Protein AF-A0A6G1SP72-F1 (afdb_monomer)

Structure (mmCIF, N/CA/C/O backbone):
data_AF-A0A6G1SP72-F1
#
_entry.id   AF-A0A6G1SP72-F1
#
loop_
_atom_site.group_PDB
_atom_site.id
_atom_site.type_symbol
_atom_site.label_atom_id
_atom_site.label_alt_id
_atom_site.label_comp_id
_atom_site.label_asym_id
_atom_site.label_entity_id
_atom_site.label_seq_id
_atom_site.pdbx_PDB_ins_code
_atom_site.Cartn_x
_atom_site.Cartn_y
_atom_site.Cartn_z
_atom_site.occupancy
_atom_site.B_iso_or_equiv
_atom_site.auth_seq_id
_atom_site.auth_comp_id
_atom_site.auth_asym_id
_atom_site.auth_atom_id
_atom_site.pdbx_PDB_model_num
ATOM 1 N N . MET A 1 1 ? -12.683 -18.438 12.995 1.00 35.94 1 MET A N 1
ATOM 2 C CA . MET A 1 1 ? -11.805 -17.304 13.356 1.00 35.94 1 MET A CA 1
ATOM 3 C C . MET A 1 1 ? -11.521 -16.528 12.083 1.00 35.94 1 MET A C 1
ATOM 5 O O . MET A 1 1 ? -11.037 -17.131 11.137 1.00 35.94 1 MET A O 1
ATOM 9 N N . LEU A 1 2 ? -11.889 -15.247 12.025 1.00 43.78 2 LEU A N 1
ATOM 10 C CA . LEU A 1 2 ? -11.649 -14.362 10.876 1.00 43.78 2 LEU A CA 1
ATOM 11 C C . LEU A 1 2 ? -10.178 -13.911 10.874 1.00 43.78 2 LEU A C 1
ATOM 13 O O . LEU A 1 2 ? -9.883 -12.776 11.229 1.00 43.78 2 LEU A O 1
ATOM 17 N N . THR A 1 3 ? -9.252 -14.822 10.574 1.00 52.66 3 THR A N 1
ATOM 18 C CA . THR A 1 3 ? -7.817 -14.512 10.405 1.00 52.66 3 THR A CA 1
ATOM 19 C C . THR A 1 3 ? -7.437 -14.271 8.945 1.00 52.66 3 THR A C 1
ATOM 21 O O . THR A 1 3 ? -6.284 -13.964 8.661 1.00 52.66 3 THR A O 1
ATOM 24 N N . ASN A 1 4 ? -8.392 -14.406 8.023 1.00 60.72 4 ASN A N 1
ATOM 25 C CA . ASN A 1 4 ? -8.186 -14.196 6.599 1.00 60.72 4 ASN A CA 1
ATOM 26 C C . ASN A 1 4 ? -9.074 -13.043 6.121 1.00 60.72 4 ASN A C 1
ATOM 28 O O . ASN A 1 4 ? -10.275 -13.014 6.402 1.00 60.72 4 ASN A O 1
ATOM 32 N N . ILE A 1 5 ? -8.463 -12.083 5.435 1.00 72.31 5 ILE A N 1
ATOM 33 C CA . ILE A 1 5 ? -9.141 -10.927 4.854 1.00 72.31 5 ILE A CA 1
ATOM 34 C C . ILE A 1 5 ? -9.519 -11.303 3.434 1.00 72.31 5 ILE A C 1
ATOM 36 O O . ILE A 1 5 ? -8.794 -11.035 2.489 1.00 72.31 5 ILE A O 1
ATOM 40 N N . ASP A 1 6 ? -10.655 -11.968 3.281 1.00 81.19 6 ASP A N 1
ATOM 41 C CA . ASP A 1 6 ? -11.077 -12.439 1.969 1.00 81.19 6 ASP A CA 1
ATOM 42 C C . ASP A 1 6 ? -11.908 -11.375 1.239 1.00 81.19 6 ASP A C 1
ATOM 44 O O . ASP A 1 6 ? -13.139 -11.384 1.286 1.00 81.19 6 ASP A O 1
ATOM 48 N N . VAL A 1 7 ? -11.227 -10.438 0.570 1.00 86.50 7 VAL A N 1
ATOM 49 C CA . VAL A 1 7 ? -11.887 -9.433 -0.286 1.00 86.50 7 VAL A CA 1
ATOM 50 C C . VAL A 1 7 ? -12.597 -10.087 -1.462 1.00 86.50 7 VAL A C 1
ATOM 52 O O . VAL A 1 7 ? -13.655 -9.623 -1.858 1.00 86.50 7 VAL A O 1
ATOM 55 N N . VAL A 1 8 ? -12.087 -11.211 -1.965 1.00 87.06 8 VAL A N 1
ATOM 56 C CA . VAL A 1 8 ? -12.683 -11.964 -3.079 1.00 87.06 8 VAL A CA 1
ATOM 57 C C . VAL A 1 8 ? -14.084 -12.486 -2.734 1.00 87.06 8 VAL A C 1
ATOM 59 O O . VAL A 1 8 ? -14.896 -12.693 -3.633 1.00 87.06 8 VAL A O 1
ATOM 62 N N . SER A 1 9 ? -14.386 -12.675 -1.447 1.00 88.62 9 SER A N 1
ATOM 63 C CA . SER A 1 9 ? -15.711 -13.085 -0.962 1.00 88.62 9 SER A CA 1
ATOM 64 C C . SER A 1 9 ? -16.714 -11.939 -0.770 1.00 88.62 9 SER A C 1
ATOM 66 O O . SER A 1 9 ? -17.850 -12.195 -0.366 1.00 88.62 9 SER A O 1
ATOM 68 N N . TRP A 1 10 ? -16.323 -10.682 -1.011 1.00 92.12 10 TRP A N 1
ATOM 69 C CA . TRP A 1 10 ? -17.204 -9.540 -0.764 1.00 92.12 10 TRP A CA 1
ATOM 70 C C . TRP A 1 10 ? -18.390 -9.507 -1.720 1.00 92.12 10 TRP A C 1
ATOM 72 O O . TRP A 1 10 ? -18.221 -9.610 -2.931 1.00 92.12 10 TRP A O 1
ATOM 82 N N . GLY A 1 11 ? -19.581 -9.264 -1.173 1.00 93.44 11 GLY A N 1
ATOM 83 C CA . GLY A 1 11 ? -20.769 -8.975 -1.975 1.00 93.44 11 GLY A CA 1
ATOM 84 C C . GLY A 1 11 ? -20.843 -7.506 -2.428 1.00 93.44 11 GLY A C 1
ATOM 85 O O . GLY A 1 11 ? -20.180 -6.644 -1.838 1.00 93.44 11 GLY A O 1
ATOM 86 N N . PRO A 1 12 ? -21.726 -7.169 -3.388 1.00 94.62 12 PRO A N 1
ATOM 87 C CA . PRO A 1 12 ? -21.838 -5.810 -3.934 1.00 94.62 12 PRO A CA 1
ATOM 88 C C . PRO A 1 12 ? -22.139 -4.730 -2.890 1.00 94.62 12 PRO A C 1
ATOM 90 O O . PRO A 1 12 ? -21.638 -3.610 -2.962 1.00 94.62 12 PRO A O 1
ATOM 93 N N . GLN A 1 13 ? -22.918 -5.065 -1.857 1.00 93.56 13 GLN A N 1
ATOM 94 C CA . GLN A 1 13 ? -23.210 -4.131 -0.769 1.00 93.56 13 GLN A CA 1
ATOM 95 C C . GLN A 1 13 ? -21.960 -3.796 0.062 1.00 93.56 13 GLN A C 1
ATOM 97 O O . GLN A 1 13 ? -21.812 -2.658 0.502 1.00 93.56 13 GLN A O 1
ATOM 102 N N . GLN A 1 14 ? -21.056 -4.759 0.267 1.00 92.75 14 GLN A N 1
ATOM 103 C CA . GLN A 1 14 ? -19.798 -4.526 0.983 1.00 92.75 14 GLN A CA 1
ATOM 104 C C . GLN A 1 14 ? -18.835 -3.690 0.140 1.00 92.75 14 GLN A C 1
ATOM 106 O O . GLN A 1 14 ? -18.220 -2.769 0.673 1.00 92.75 14 GLN A O 1
ATOM 111 N N . VAL A 1 15 ? -18.762 -3.959 -1.168 1.00 94.56 15 VAL A N 1
ATOM 112 C CA . VAL A 1 15 ? -17.989 -3.153 -2.126 1.00 94.56 15 VAL A CA 1
ATOM 113 C C . VAL A 1 15 ? -18.468 -1.704 -2.117 1.00 94.56 15 VAL A C 1
ATOM 115 O O . VAL A 1 15 ? -17.667 -0.794 -1.911 1.00 94.56 15 VAL A O 1
ATOM 118 N N . LYS A 1 16 ? -19.781 -1.483 -2.240 1.00 93.88 16 LYS A N 1
ATOM 119 C CA . LYS A 1 16 ? -20.390 -0.148 -2.169 1.00 93.88 16 LYS A CA 1
ATOM 120 C C . LYS A 1 16 ? -20.061 0.569 -0.861 1.00 93.88 16 LYS A C 1
ATOM 122 O O . LYS A 1 16 ? -19.652 1.728 -0.868 1.00 93.88 16 LYS A O 1
ATOM 127 N N . ASP A 1 17 ? -20.239 -0.114 0.268 1.00 92.62 17 ASP A N 1
ATOM 128 C CA . ASP A 1 17 ? -19.960 0.459 1.585 1.00 92.62 17 ASP A CA 1
ATOM 129 C C . ASP A 1 17 ? -18.477 0.816 1.755 1.00 92.62 17 ASP A C 1
ATOM 131 O O . ASP A 1 17 ? -18.170 1.822 2.394 1.00 92.62 17 ASP A O 1
ATOM 135 N N . TRP A 1 18 ? -17.564 0.022 1.187 1.00 94.94 18 TRP A N 1
ATOM 136 C CA . TRP A 1 18 ? -16.135 0.322 1.196 1.00 94.94 18 TRP A CA 1
ATOM 137 C C . TRP A 1 18 ? -15.792 1.517 0.297 1.00 94.94 18 TRP A C 1
ATOM 139 O O . TRP A 1 18 ? -15.092 2.419 0.755 1.00 94.94 18 TRP A O 1
ATOM 149 N N . LEU A 1 19 ? -16.334 1.578 -0.926 1.00 94.69 19 LEU A N 1
ATOM 150 C CA . LEU A 1 19 ? -16.113 2.686 -1.868 1.00 94.69 19 LEU A CA 1
ATOM 151 C C . LEU A 1 19 ? -16.588 4.033 -1.302 1.00 94.69 19 LEU A C 1
ATOM 153 O O . LEU A 1 19 ? -15.883 5.033 -1.437 1.00 94.69 19 LEU A O 1
ATOM 157 N N . ARG A 1 20 ? -17.723 4.054 -0.587 1.00 93.50 20 ARG A N 1
ATOM 158 C CA . ARG A 1 20 ? -18.221 5.256 0.116 1.00 93.50 20 ARG A CA 1
ATOM 159 C C . ARG A 1 20 ? -17.222 5.831 1.115 1.00 93.50 20 ARG A C 1
ATOM 161 O O . ARG A 1 20 ? -17.248 7.028 1.370 1.00 93.50 20 ARG A O 1
ATOM 168 N N . GLY A 1 21 ? -16.374 4.994 1.707 1.00 92.81 21 GLY A N 1
ATOM 169 C CA . GLY A 1 21 ? -15.410 5.433 2.709 1.00 92.81 21 GLY A CA 1
ATOM 170 C C . GLY A 1 21 ? -14.128 6.042 2.140 1.00 92.81 21 GLY A C 1
ATOM 171 O O . GLY A 1 21 ? -13.398 6.699 2.885 1.00 92.81 21 GLY A O 1
ATOM 172 N N . LEU A 1 22 ? -13.851 5.875 0.842 1.00 93.25 22 LEU A N 1
ATOM 173 C CA . LEU A 1 22 ? -12.613 6.349 0.206 1.00 93.25 22 LEU A CA 1
ATOM 174 C C . LEU A 1 22 ? -12.509 7.874 0.126 1.00 93.25 22 LEU A C 1
ATOM 176 O O . LEU A 1 22 ? -11.407 8.422 0.213 1.00 93.25 22 LEU A O 1
ATOM 180 N N . CYS A 1 23 ? -13.645 8.551 -0.033 1.00 90.62 23 CYS A N 1
ATOM 181 C CA . CYS A 1 23 ? -13.735 9.997 -0.199 1.00 90.62 23 CYS A CA 1
ATOM 182 C C . CYS A 1 23 ? -14.793 10.577 0.741 1.00 90.62 23 CYS A C 1
ATOM 184 O O . CYS A 1 23 ? -15.789 9.926 1.044 1.00 90.62 23 CYS A O 1
ATOM 186 N N . ASP A 1 24 ? -14.589 11.819 1.181 1.00 88.25 24 ASP A N 1
ATOM 187 C CA . ASP A 1 24 ? -15.560 12.517 2.037 1.00 88.25 24 ASP A CA 1
ATOM 188 C C . ASP A 1 24 ? -16.863 12.822 1.286 1.00 88.25 24 ASP A C 1
ATOM 190 O O . ASP A 1 24 ? -17.944 12.797 1.871 1.00 88.25 24 ASP A O 1
ATOM 194 N N . ASP A 1 25 ? -16.748 13.072 -0.020 1.00 87.94 25 ASP A N 1
ATOM 195 C CA . ASP A 1 25 ? -17.874 13.171 -0.938 1.00 87.94 25 ASP A CA 1
ATOM 196 C C . ASP A 1 25 ? -18.041 11.852 -1.704 1.00 87.94 25 ASP A C 1
ATOM 198 O O . ASP A 1 25 ? -17.110 11.375 -2.357 1.00 87.94 25 ASP A O 1
ATOM 202 N N . SER A 1 26 ? -19.237 11.270 -1.619 1.00 87.38 26 SER A N 1
ATOM 203 C CA . SER A 1 26 ? -19.625 10.030 -2.306 1.00 87.38 26 SER A CA 1
ATOM 204 C C . SER A 1 26 ? -20.557 10.273 -3.499 1.00 87.38 26 SER A C 1
ATOM 206 O O . SER A 1 26 ? -20.990 9.313 -4.131 1.00 87.38 26 SER A O 1
ATOM 208 N N . SER A 1 27 ? -20.828 11.536 -3.856 1.00 89.56 27 SER A N 1
ATOM 209 C CA . SER A 1 27 ? -21.710 11.920 -4.972 1.00 89.56 27 SER A CA 1
ATOM 210 C C . SER A 1 27 ? -21.234 11.435 -6.344 1.00 89.56 27 SER A C 1
ATOM 212 O O . SER A 1 27 ? -22.029 11.320 -7.273 1.00 89.56 27 SER A O 1
ATOM 214 N N . TRP A 1 28 ? -19.941 11.130 -6.473 1.00 91.06 28 TRP A N 1
ATOM 215 C CA . TRP A 1 28 ? -19.345 10.597 -7.696 1.00 91.06 28 TRP A CA 1
ATOM 216 C C . TRP A 1 28 ? -19.783 9.162 -8.001 1.00 91.06 28 TRP A C 1
ATOM 218 O O . TRP A 1 28 ? -19.649 8.723 -9.138 1.00 91.06 28 TRP A O 1
ATOM 228 N N . MET A 1 29 ? -20.253 8.414 -7.003 1.00 91.88 29 MET A N 1
ATOM 229 C CA . MET A 1 29 ? -20.486 6.982 -7.128 1.00 91.88 29 MET A CA 1
ATOM 230 C C . MET A 1 29 ? -21.928 6.691 -7.548 1.00 91.88 29 MET A C 1
ATOM 232 O O . MET A 1 29 ? -22.884 7.027 -6.850 1.00 91.88 29 MET A O 1
ATOM 236 N N . ASN A 1 30 ? -22.083 5.977 -8.658 1.00 91.69 30 ASN A N 1
ATOM 237 C CA . ASN A 1 30 ? -23.351 5.408 -9.082 1.00 91.69 30 ASN A CA 1
ATOM 238 C C . ASN A 1 30 ? -23.613 4.099 -8.322 1.00 91.69 30 ASN A C 1
ATOM 240 O O . ASN A 1 30 ? -23.154 3.020 -8.701 1.00 91.69 30 ASN A O 1
ATOM 244 N N . GLU A 1 31 ? -24.348 4.205 -7.219 1.00 90.94 31 GLU A N 1
ATOM 245 C CA . GLU A 1 31 ? -24.671 3.060 -6.363 1.00 90.94 31 GLU A CA 1
ATOM 246 C C . GLU A 1 31 ? -25.510 1.998 -7.065 1.00 90.94 31 GLU A C 1
ATOM 248 O O . GLU A 1 31 ? -25.280 0.804 -6.861 1.00 90.94 31 GLU A O 1
ATOM 253 N N . ASP A 1 32 ? -26.447 2.427 -7.906 1.00 90.69 32 ASP A N 1
ATOM 254 C CA . ASP A 1 32 ? -27.321 1.521 -8.642 1.00 90.69 32 ASP A CA 1
ATOM 255 C C . ASP A 1 32 ? -26.514 0.703 -9.646 1.00 90.69 32 ASP A C 1
ATOM 257 O O . ASP A 1 32 ? -26.765 -0.487 -9.806 1.00 90.69 32 ASP A O 1
ATOM 261 N N . TYR A 1 33 ? -25.489 1.291 -10.269 1.00 91.62 33 TYR A N 1
ATOM 262 C CA . TYR A 1 33 ? -24.594 0.559 -11.162 1.00 91.62 33 TYR A CA 1
ATOM 263 C C . TYR A 1 33 ? -23.885 -0.597 -10.442 1.00 91.62 33 TYR A C 1
ATOM 265 O O . TYR A 1 33 ? -23.858 -1.707 -10.969 1.00 91.62 33 TYR A O 1
ATOM 273 N N . ILE A 1 34 ? -23.357 -0.364 -9.235 1.00 90.81 34 ILE A N 1
ATOM 274 C CA . ILE A 1 34 ? -22.641 -1.386 -8.448 1.00 90.81 34 ILE A CA 1
ATOM 275 C C . ILE A 1 34 ? -23.567 -2.557 -8.112 1.00 90.81 34 ILE A C 1
ATOM 277 O O . ILE 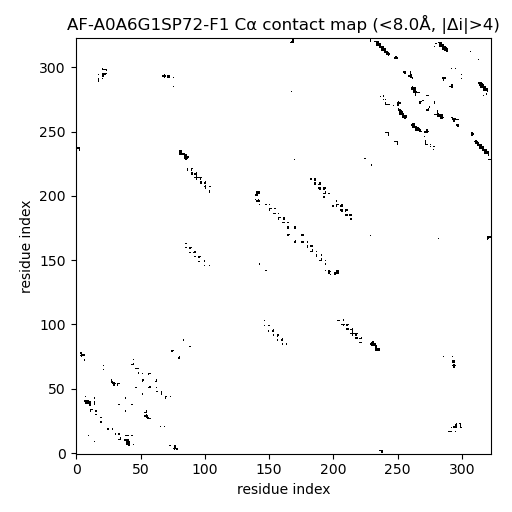A 1 34 ? -23.187 -3.718 -8.267 1.00 90.81 34 ILE A O 1
ATOM 281 N N . ILE A 1 35 ? -24.787 -2.255 -7.659 1.00 92.25 35 ILE A N 1
ATOM 282 C CA . ILE A 1 35 ? -25.754 -3.281 -7.260 1.00 92.25 35 ILE A CA 1
ATOM 283 C C . ILE A 1 35 ? -26.315 -4.014 -8.485 1.00 92.25 35 ILE A C 1
ATOM 285 O O . ILE A 1 35 ? -26.337 -5.243 -8.494 1.00 92.25 35 ILE A O 1
ATOM 289 N N . ASN A 1 36 ? -26.711 -3.288 -9.533 1.00 91.56 36 ASN A N 1
ATOM 290 C CA . ASN A 1 36 ? -27.347 -3.866 -10.720 1.00 91.56 36 ASN A CA 1
ATOM 291 C C . ASN A 1 36 ? -26.378 -4.699 -11.567 1.00 91.56 36 ASN A C 1
ATOM 293 O O . ASN A 1 36 ? -26.795 -5.696 -12.149 1.00 91.56 36 ASN A O 1
ATOM 297 N N . ASN A 1 37 ? -25.095 -4.327 -11.616 1.00 91.00 37 ASN A N 1
ATOM 298 C CA . ASN A 1 37 ? -24.063 -5.099 -12.317 1.00 91.00 37 ASN A CA 1
ATOM 299 C C . ASN A 1 37 ? -23.373 -6.129 -11.415 1.00 91.00 37 ASN A C 1
ATOM 301 O O . ASN A 1 37 ? -22.419 -6.766 -11.850 1.00 91.00 37 ASN A O 1
ATOM 305 N N . ASN A 1 38 ? -23.847 -6.303 -10.174 1.00 90.81 38 ASN A N 1
ATOM 306 C CA . ASN A 1 38 ? -23.298 -7.255 -9.211 1.00 90.81 38 ASN A CA 1
ATOM 307 C C . ASN A 1 38 ? -21.767 -7.137 -9.074 1.00 90.81 38 ASN A C 1
ATOM 309 O O . ASN A 1 38 ? -21.058 -8.141 -9.089 1.00 90.81 38 ASN A O 1
ATOM 313 N N . VAL A 1 39 ? -21.264 -5.902 -8.959 1.00 92.38 39 VAL A N 1
ATOM 314 C CA . VAL A 1 39 ? -19.827 -5.635 -8.810 1.00 92.38 39 VAL A CA 1
ATOM 315 C C . VAL A 1 39 ? -19.392 -6.132 -7.434 1.00 92.38 39 VAL A C 1
ATOM 317 O O . VAL A 1 39 ? -19.586 -5.462 -6.418 1.00 92.38 39 VAL A O 1
ATOM 320 N N . ASP A 1 40 ? -18.858 -7.346 -7.407 1.00 93.12 40 ASP A N 1
ATOM 321 C CA . ASP A 1 40 ? -18.419 -8.038 -6.206 1.00 93.12 40 ASP A CA 1
ATOM 322 C C . ASP A 1 40 ? -16.923 -7.796 -5.934 1.00 93.12 40 ASP A C 1
ATOM 324 O O . ASP A 1 40 ? -16.246 -7.015 -6.610 1.00 93.12 40 ASP A O 1
ATOM 328 N N . GLY A 1 41 ? -16.394 -8.428 -4.891 1.00 91.69 41 GLY A N 1
ATOM 329 C CA . GLY A 1 41 ? -14.994 -8.274 -4.517 1.00 91.69 41 GLY A CA 1
ATOM 330 C C . GLY A 1 41 ? -13.986 -8.730 -5.576 1.00 91.69 41 GLY A C 1
ATOM 331 O O . GLY A 1 41 ? -12.869 -8.212 -5.606 1.00 91.69 41 GLY A O 1
ATOM 332 N N . ARG A 1 42 ? -14.347 -9.672 -6.457 1.00 91.25 42 ARG A N 1
ATOM 333 C CA . ARG A 1 42 ? -13.476 -10.117 -7.560 1.00 91.25 42 ARG A CA 1
ATOM 334 C C . ARG A 1 42 ? -13.397 -9.047 -8.626 1.00 91.25 42 ARG A C 1
ATOM 336 O O . ARG A 1 42 ? -12.292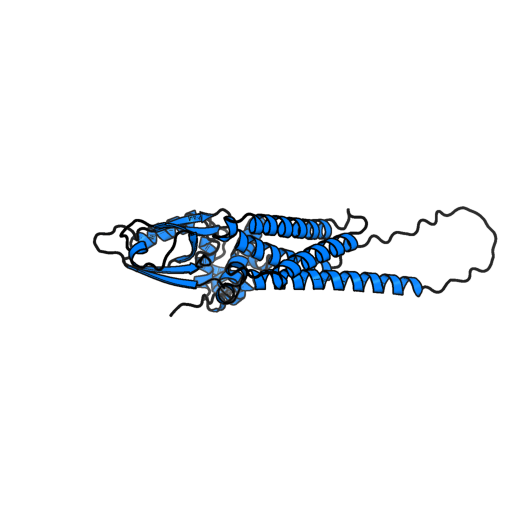 -8.673 -9.013 1.00 91.25 42 ARG A O 1
ATOM 343 N N . GLU A 1 43 ? -14.553 -8.532 -9.028 1.00 92.00 43 GLU A N 1
ATOM 344 C CA . GLU A 1 43 ? -14.644 -7.451 -10.006 1.00 92.00 43 GLU A CA 1
ATOM 345 C C . GLU A 1 43 ? -13.916 -6.207 -9.492 1.00 92.00 43 GLU A C 1
ATOM 347 O O . GLU A 1 43 ? -13.062 -5.663 -10.189 1.00 92.00 43 GLU A O 1
ATOM 352 N N . LEU A 1 44 ? -14.121 -5.832 -8.222 1.00 93.44 44 LEU A N 1
ATOM 353 C CA . LEU A 1 44 ? -13.418 -4.709 -7.591 1.00 93.44 44 LEU A CA 1
ATOM 354 C C . LEU A 1 44 ? -11.890 -4.839 -7.687 1.00 93.44 44 LEU A C 1
ATOM 356 O O . LEU A 1 44 ? -11.197 -3.857 -7.944 1.00 93.44 44 LEU A O 1
ATOM 360 N N . LEU A 1 45 ? -11.344 -6.038 -7.474 1.00 90.69 45 LEU A N 1
ATOM 361 C CA . LEU A 1 45 ? -9.899 -6.268 -7.523 1.00 90.69 45 LEU A CA 1
ATOM 362 C C . LEU A 1 45 ? -9.332 -6.287 -8.949 1.00 90.69 45 LEU A C 1
ATOM 364 O O . LEU A 1 45 ? -8.107 -6.221 -9.088 1.00 90.69 45 LEU A O 1
ATOM 368 N N . MET A 1 46 ? -10.172 -6.372 -9.981 1.00 90.00 46 MET A N 1
ATOM 369 C CA . MET A 1 46 ? -9.780 -6.365 -11.397 1.00 90.00 46 MET A CA 1
ATOM 370 C C . MET A 1 46 ? -10.134 -5.060 -12.123 1.00 90.00 46 MET A C 1
ATOM 372 O O . MET A 1 46 ? -9.722 -4.888 -13.267 1.00 90.00 46 MET A O 1
ATOM 376 N N . VAL A 1 47 ? -10.832 -4.139 -11.450 1.00 91.06 47 VAL A N 1
ATOM 377 C CA . VAL A 1 47 ? -11.246 -2.837 -11.985 1.00 91.06 47 VAL A CA 1
ATOM 378 C C . VAL A 1 47 ? -10.083 -2.080 -12.629 1.00 91.06 47 VAL A C 1
ATOM 380 O O . VAL A 1 47 ? -9.000 -1.918 -12.055 1.00 91.06 47 VAL A O 1
ATOM 383 N N . THR A 1 48 ? -10.352 -1.558 -13.819 1.00 89.88 48 THR A N 1
ATOM 384 C CA . THR A 1 48 ? -9.477 -0.662 -14.570 1.00 89.88 48 THR A CA 1
ATOM 385 C C . THR A 1 48 ? -9.946 0.791 -14.465 1.00 89.88 48 THR A C 1
ATOM 387 O O . THR A 1 48 ? -11.038 1.095 -13.986 1.00 89.88 48 THR A O 1
ATOM 390 N N . ALA A 1 49 ? -9.122 1.725 -14.946 1.00 89.56 49 ALA A N 1
ATOM 391 C CA . ALA A 1 49 ? -9.506 3.135 -15.012 1.00 89.56 49 ALA A CA 1
ATOM 392 C C . ALA A 1 49 ? -10.746 3.386 -15.896 1.00 89.56 49 ALA A C 1
ATOM 394 O O . ALA A 1 49 ? -11.444 4.376 -15.686 1.00 89.56 49 ALA A O 1
ATOM 395 N N . ASP A 1 50 ? -11.021 2.513 -16.872 1.00 90.00 50 ASP A N 1
ATOM 396 C CA . ASP A 1 50 ? -12.197 2.631 -17.739 1.00 90.00 50 ASP A CA 1
ATOM 397 C C . ASP A 1 50 ? -13.469 2.179 -17.008 1.00 90.00 50 ASP A C 1
ATOM 399 O O . ASP A 1 50 ? -14.457 2.912 -16.979 1.00 90.00 50 ASP A O 1
ATOM 403 N N . ASP A 1 51 ? -13.400 1.063 -16.277 1.00 90.81 51 ASP A N 1
ATOM 404 C CA . ASP A 1 51 ? -14.512 0.559 -15.456 1.00 90.81 51 ASP A CA 1
ATOM 405 C C . ASP A 1 51 ? -14.958 1.584 -14.403 1.00 90.81 51 ASP A C 1
ATOM 407 O O . ASP A 1 51 ? -16.151 1.775 -14.152 1.00 90.81 51 ASP A O 1
ATOM 411 N N . LEU A 1 52 ? -14.002 2.319 -13.823 1.00 92.81 52 LEU A N 1
ATOM 412 C CA . LEU A 1 52 ? -14.279 3.383 -12.856 1.00 92.81 52 LEU A CA 1
ATOM 413 C C . LEU A 1 52 ? -15.144 4.512 -13.432 1.00 92.81 52 LEU A C 1
ATOM 415 O O . LEU A 1 52 ? -15.916 5.123 -12.688 1.00 92.81 52 LEU A O 1
ATOM 419 N N . ARG A 1 53 ? -15.086 4.764 -14.744 1.00 91.94 53 ARG A N 1
ATOM 420 C CA . ARG A 1 53 ? -15.945 5.763 -15.401 1.00 91.94 53 ARG A CA 1
ATOM 421 C C . ARG A 1 53 ? -17.406 5.342 -15.361 1.00 91.94 53 ARG A C 1
ATOM 423 O O . ARG A 1 53 ? -18.266 6.189 -15.133 1.00 91.94 53 ARG A O 1
ATOM 430 N N . HIS A 1 54 ? -17.681 4.048 -15.517 1.00 89.06 54 HIS A N 1
ATOM 431 C CA . HIS A 1 54 ? -19.032 3.493 -15.426 1.00 89.06 54 HIS A CA 1
ATOM 432 C C . HIS A 1 54 ? -19.577 3.512 -13.994 1.00 89.06 54 HIS A C 1
ATOM 434 O O . HIS A 1 54 ? -20.763 3.767 -13.790 1.00 89.06 54 HIS A O 1
ATOM 440 N N . ILE A 1 55 ? -18.699 3.347 -12.999 1.00 90.38 55 ILE A N 1
ATOM 441 C CA . ILE A 1 55 ? -19.033 3.527 -11.576 1.00 90.38 55 ILE A CA 1
ATOM 442 C C . ILE A 1 55 ? -19.269 5.017 -11.237 1.00 90.38 55 ILE A C 1
ATOM 444 O O . ILE A 1 55 ? -19.847 5.325 -10.200 1.00 90.38 55 ILE A O 1
ATOM 448 N N . GLY A 1 56 ? -18.893 5.946 -12.123 1.00 91.38 56 GLY A N 1
ATOM 449 C CA . GLY A 1 56 ? -19.133 7.391 -12.003 1.00 91.38 56 GLY A CA 1
ATOM 450 C C . GLY A 1 56 ? -17.893 8.217 -11.633 1.00 91.38 56 GLY A C 1
ATOM 451 O O . GLY A 1 56 ? -17.939 9.450 -11.618 1.00 91.38 56 GLY A O 1
ATOM 452 N N . ALA A 1 57 ? -16.740 7.577 -11.422 1.00 92.31 57 ALA A N 1
ATOM 453 C CA . ALA A 1 57 ? -15.468 8.262 -11.221 1.00 92.31 57 ALA A CA 1
ATOM 454 C C . ALA A 1 57 ? -14.911 8.767 -12.563 1.00 92.31 57 ALA A C 1
ATOM 456 O O . ALA A 1 57 ? -14.084 8.124 -13.202 1.00 92.31 57 ALA A O 1
ATOM 457 N N . LEU A 1 58 ? -15.375 9.937 -13.009 1.00 90.75 58 LEU A N 1
ATOM 458 C CA . LEU A 1 58 ? -14.993 10.525 -14.303 1.00 90.75 58 LEU A CA 1
ATOM 459 C C . LEU A 1 58 ? -13.650 11.274 -14.276 1.00 90.75 58 LEU A C 1
ATOM 461 O O . LEU A 1 58 ? -12.994 11.404 -15.308 1.00 90.75 58 LEU A O 1
ATOM 465 N N . LYS A 1 59 ? -13.254 11.799 -13.112 1.00 92.81 59 LYS A N 1
ATOM 466 C CA . LYS A 1 59 ? -12.019 12.581 -12.950 1.00 92.81 59 LYS A CA 1
ATOM 467 C C . LYS A 1 59 ? -10.814 11.655 -12.802 1.00 92.81 59 LYS A C 1
ATOM 469 O O . LYS A 1 59 ? -10.873 10.714 -12.017 1.00 92.81 59 LYS A O 1
ATOM 474 N N . VAL A 1 60 ? -9.715 11.978 -13.486 1.00 91.75 60 VAL A N 1
ATOM 475 C CA . VAL A 1 60 ? -8.467 11.194 -13.438 1.00 91.75 60 VAL A CA 1
ATOM 476 C C . VAL A 1 60 ? -7.921 11.109 -12.012 1.00 91.75 60 VAL A C 1
ATOM 478 O O . VAL A 1 60 ? -7.686 10.010 -11.532 1.00 91.75 60 VAL A O 1
ATOM 481 N N . ASP A 1 61 ? -7.851 12.228 -11.287 1.00 90.44 61 ASP A N 1
ATOM 482 C CA . ASP A 1 61 ? -7.349 12.247 -9.903 1.00 90.44 61 ASP A CA 1
ATOM 483 C C . ASP A 1 61 ? -8.140 11.307 -8.973 1.00 90.44 61 ASP A C 1
ATOM 485 O O . ASP A 1 61 ? -7.582 10.639 -8.104 1.00 90.44 61 ASP A O 1
ATOM 489 N N . LEU A 1 62 ? -9.462 11.226 -9.172 1.00 91.31 62 LEU A N 1
ATOM 490 C CA . LEU A 1 62 ? -10.327 10.330 -8.407 1.00 91.31 62 LEU A CA 1
ATOM 491 C C . LEU A 1 62 ? -10.098 8.867 -8.802 1.00 91.31 62 LEU A C 1
ATOM 493 O O . LEU A 1 62 ? -10.051 8.002 -7.930 1.00 91.31 62 LEU A O 1
ATOM 497 N N . GLN A 1 63 ? -9.937 8.589 -10.099 1.00 93.81 63 GLN A N 1
ATOM 498 C CA . GLN A 1 63 ? -9.601 7.249 -10.582 1.00 93.81 63 GLN A CA 1
ATOM 499 C C . GLN A 1 63 ? -8.274 6.774 -9.987 1.00 93.81 63 GLN A C 1
ATOM 501 O O . GLN A 1 63 ? -8.200 5.655 -9.487 1.00 93.81 63 GLN A O 1
ATOM 506 N N . GLU A 1 64 ? -7.249 7.627 -9.977 1.00 90.69 64 GLU A N 1
ATOM 507 C CA . GLU A 1 64 ? -5.943 7.316 -9.391 1.00 90.69 64 GLU A CA 1
ATOM 508 C C . GLU A 1 64 ? -6.046 7.020 -7.891 1.00 90.69 64 GLU A C 1
ATOM 510 O O . GLU A 1 64 ? -5.522 6.003 -7.435 1.00 90.69 64 GLU A O 1
ATOM 515 N N . HIS A 1 65 ? -6.786 7.840 -7.135 1.00 90.69 65 HIS A N 1
ATOM 516 C CA . HIS A 1 65 ? -7.008 7.621 -5.700 1.00 90.69 65 HIS A CA 1
ATOM 517 C C . HIS A 1 65 ? -7.722 6.292 -5.411 1.00 90.69 65 HIS A C 1
ATOM 519 O O . HIS A 1 65 ? -7.313 5.543 -4.521 1.00 90.69 65 HIS A O 1
ATOM 525 N N . ILE A 1 66 ? -8.767 5.963 -6.180 1.00 93.19 66 ILE A N 1
ATOM 526 C CA . ILE A 1 66 ? -9.503 4.699 -6.025 1.00 93.19 66 ILE A CA 1
ATOM 527 C C . ILE A 1 66 ? -8.612 3.507 -6.391 1.00 93.19 66 ILE A C 1
ATOM 529 O O . ILE A 1 66 ? -8.572 2.528 -5.647 1.00 93.19 66 ILE A O 1
ATOM 533 N N . LEU A 1 67 ? -7.865 3.582 -7.497 1.00 92.62 67 LEU A N 1
ATOM 534 C CA . LEU A 1 67 ? -6.947 2.516 -7.908 1.00 92.62 67 LEU A CA 1
ATOM 535 C C . LEU A 1 67 ? -5.831 2.301 -6.878 1.00 92.62 67 LEU A C 1
ATOM 537 O O . LEU A 1 67 ? -5.494 1.152 -6.589 1.00 92.62 67 LEU A O 1
ATOM 541 N N . GLU A 1 68 ? -5.305 3.369 -6.271 1.00 89.44 68 GLU A N 1
ATOM 542 C CA . GLU A 1 68 ? -4.332 3.261 -5.179 1.00 89.44 68 GLU A CA 1
ATOM 543 C C . GLU A 1 68 ? -4.948 2.578 -3.946 1.00 89.44 68 GLU A C 1
ATOM 545 O O . GLU A 1 68 ? -4.322 1.710 -3.329 1.00 89.44 68 GLU A O 1
ATOM 550 N N . ALA A 1 69 ? -6.188 2.922 -3.589 1.00 91.56 69 ALA A N 1
ATOM 551 C CA . ALA A 1 69 ? -6.895 2.273 -2.488 1.00 91.56 69 ALA A CA 1
ATOM 552 C C . ALA A 1 69 ? -7.168 0.783 -2.766 1.00 91.56 69 ALA A C 1
ATOM 554 O O . ALA A 1 69 ? -6.990 -0.046 -1.871 1.00 91.56 69 ALA A O 1
ATOM 555 N N . ILE A 1 70 ? -7.542 0.426 -4.000 1.00 91.62 70 ILE A N 1
ATOM 556 C CA . ILE A 1 70 ? -7.734 -0.968 -4.434 1.00 91.62 70 ILE A CA 1
ATOM 557 C C . ILE A 1 70 ? -6.405 -1.731 -4.391 1.00 91.62 70 ILE A C 1
ATOM 559 O O . ILE A 1 70 ? -6.375 -2.883 -3.959 1.00 91.62 70 ILE A O 1
ATOM 563 N N . GLU A 1 71 ? -5.289 -1.113 -4.784 1.00 86.38 71 GLU A N 1
ATOM 564 C CA . GLU A 1 71 ? -3.966 -1.739 -4.696 1.00 86.38 71 GLU A CA 1
ATOM 565 C C . GLU A 1 71 ? -3.584 -2.050 -3.238 1.00 86.38 71 GLU A C 1
ATOM 567 O O . GLU A 1 71 ? -3.160 -3.172 -2.940 1.00 86.38 71 GLU A O 1
ATOM 572 N N . LYS A 1 72 ? -3.830 -1.116 -2.310 1.00 85.62 72 LYS A N 1
ATOM 573 C CA . LYS A 1 72 ? -3.654 -1.344 -0.862 1.00 85.62 72 LYS A CA 1
ATOM 574 C C . LYS A 1 72 ? -4.583 -2.427 -0.324 1.00 85.62 72 LYS A C 1
ATOM 576 O O . LYS A 1 72 ? -4.180 -3.228 0.518 1.00 85.62 72 LYS A O 1
ATOM 581 N N . LEU A 1 73 ? -5.818 -2.481 -0.814 1.00 88.00 73 LEU A N 1
ATOM 582 C CA . LEU A 1 73 ? -6.772 -3.521 -0.443 1.00 88.00 73 LEU A CA 1
ATOM 583 C C . LEU A 1 73 ? -6.327 -4.903 -0.951 1.00 88.00 73 LEU A C 1
ATOM 585 O O . LEU A 1 73 ? -6.419 -5.899 -0.233 1.00 88.00 73 LEU A O 1
ATOM 589 N N . ARG A 1 74 ? -5.786 -4.986 -2.170 1.00 84.50 74 ARG A N 1
ATOM 590 C CA . ARG A 1 74 ? -5.218 -6.223 -2.732 1.00 84.50 74 ARG A CA 1
ATOM 591 C C . ARG A 1 74 ? -4.045 -6.719 -1.885 1.00 84.50 74 ARG A C 1
ATOM 593 O O . ARG A 1 74 ? -3.953 -7.908 -1.583 1.00 84.50 74 ARG A O 1
ATOM 600 N N . TRP A 1 75 ? -3.193 -5.791 -1.459 1.00 76.56 75 TRP A N 1
ATOM 601 C CA . TRP A 1 75 ? -2.077 -6.062 -0.561 1.00 76.56 75 TRP A CA 1
ATOM 602 C C . TRP A 1 75 ? -2.527 -6.627 0.796 1.00 76.56 75 TRP A C 1
ATOM 604 O O . TRP A 1 75 ? -1.971 -7.618 1.273 1.00 76.56 75 TRP A O 1
ATOM 614 N N . SER A 1 76 ? -3.561 -6.041 1.407 1.00 73.88 76 SER A N 1
ATOM 615 C CA . SER A 1 76 ? -4.051 -6.466 2.724 1.00 73.88 76 SER A CA 1
ATOM 616 C C . SER A 1 76 ? -4.886 -7.754 2.697 1.00 73.88 76 SER A C 1
ATOM 618 O O . SER A 1 76 ? -4.980 -8.434 3.719 1.00 73.88 76 SER A O 1
ATOM 620 N N . SER A 1 77 ? -5.460 -8.118 1.547 1.00 69.69 77 SER A N 1
ATOM 621 C CA . SER A 1 77 ? -6.415 -9.228 1.416 1.00 69.69 77 SER A CA 1
ATOM 622 C C . SER A 1 77 ? -5.834 -10.568 0.985 1.00 69.69 77 SER A C 1
ATOM 624 O O . SER A 1 77 ? -6.286 -11.625 1.415 1.00 69.69 77 SER A O 1
ATOM 626 N N . SER A 1 78 ? -4.798 -10.577 0.155 1.00 57.16 78 SER A N 1
ATOM 627 C CA . SER A 1 78 ? -4.395 -11.796 -0.553 1.00 57.16 78 SER A CA 1
ATOM 628 C C . SER A 1 78 ? -3.567 -12.790 0.288 1.00 57.16 78 SER A C 1
ATOM 630 O O . SER A 1 78 ? -2.553 -13.278 -0.203 1.00 57.16 78 SER A O 1
ATOM 632 N N . ASN A 1 79 ? -3.888 -13.084 1.561 1.00 53.22 79 ASN A N 1
ATOM 633 C CA . ASN A 1 79 ? -3.030 -13.882 2.476 1.00 53.22 79 ASN A CA 1
ATOM 634 C C . ASN A 1 79 ? -1.547 -13.424 2.502 1.00 53.22 79 ASN A C 1
ATOM 636 O O . ASN A 1 79 ? -0.670 -14.118 3.024 1.00 53.22 79 ASN A O 1
ATOM 640 N N . PHE A 1 80 ? -1.277 -12.260 1.913 1.00 57.25 80 PHE A N 1
ATOM 641 C CA . PHE A 1 80 ? 0.011 -11.880 1.358 1.00 57.25 80 PHE A CA 1
ATOM 642 C C . PHE A 1 80 ? 0.865 -11.373 2.495 1.00 57.25 80 PHE A C 1
ATOM 644 O O . PHE A 1 80 ? 1.898 -11.949 2.808 1.00 57.2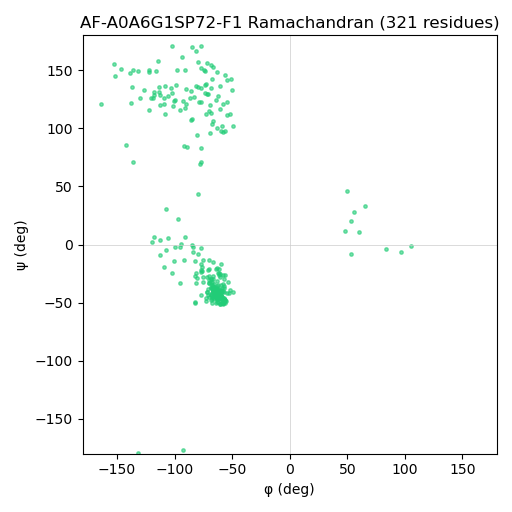5 80 PHE A O 1
ATOM 651 N N . ILE A 1 81 ? 0.280 -10.451 3.253 1.00 63.62 81 ILE A N 1
ATOM 652 C CA . ILE A 1 81 ? 0.838 -9.894 4.472 1.00 63.62 81 ILE A CA 1
ATOM 653 C C . ILE A 1 81 ? 1.290 -10.969 5.478 1.00 63.62 81 ILE A C 1
ATOM 655 O O . ILE A 1 81 ? 2.357 -10.845 6.058 1.00 63.62 81 ILE A O 1
ATOM 659 N N . SER A 1 82 ? 0.538 -12.068 5.639 1.00 60.12 82 SER A N 1
ATOM 660 C CA . SER A 1 82 ? 0.855 -13.111 6.633 1.00 60.12 82 SER A CA 1
ATOM 661 C C . SER A 1 82 ? 2.009 -14.040 6.241 1.00 60.12 82 SER A C 1
ATOM 663 O O . SER A 1 82 ? 2.574 -14.722 7.094 1.00 60.12 82 SER A O 1
ATOM 665 N N . LYS A 1 83 ? 2.338 -14.103 4.946 1.00 67.00 83 LYS A N 1
ATOM 666 C CA . LYS A 1 83 ? 3.373 -14.988 4.383 1.00 67.00 83 LYS A CA 1
ATOM 667 C C . LYS A 1 83 ? 4.571 -14.221 3.846 1.00 67.00 83 LYS A C 1
ATOM 669 O O . LYS A 1 83 ? 5.569 -14.823 3.458 1.00 67.00 83 LYS A O 1
ATOM 674 N N . GLU A 1 84 ? 4.453 -12.909 3.775 1.00 73.50 84 GLU A N 1
ATOM 675 C CA . GLU A 1 84 ? 5.445 -12.060 3.173 1.00 73.50 84 GLU A CA 1
ATOM 676 C C . GLU A 1 84 ? 6.355 -11.443 4.220 1.00 73.50 84 GLU A C 1
ATOM 678 O O . GLU A 1 84 ? 5.928 -10.946 5.261 1.00 73.50 84 GLU A O 1
ATOM 683 N N . THR A 1 85 ? 7.634 -11.451 3.882 1.00 87.25 85 THR A N 1
ATOM 684 C CA . THR A 1 85 ? 8.700 -10.798 4.621 1.00 87.25 85 THR A CA 1
ATOM 685 C C . THR A 1 85 ? 9.265 -9.684 3.745 1.00 87.25 85 THR A C 1
ATOM 687 O O . THR A 1 85 ? 9.158 -9.730 2.510 1.00 87.25 85 THR A O 1
ATOM 690 N N . LEU A 1 86 ? 9.913 -8.689 4.353 1.00 89.19 86 LEU A N 1
ATOM 691 C CA . LEU A 1 86 ? 10.596 -7.645 3.586 1.00 89.19 86 LEU A CA 1
ATOM 692 C C . LEU A 1 86 ? 11.647 -8.257 2.638 1.00 89.19 86 LEU A C 1
ATO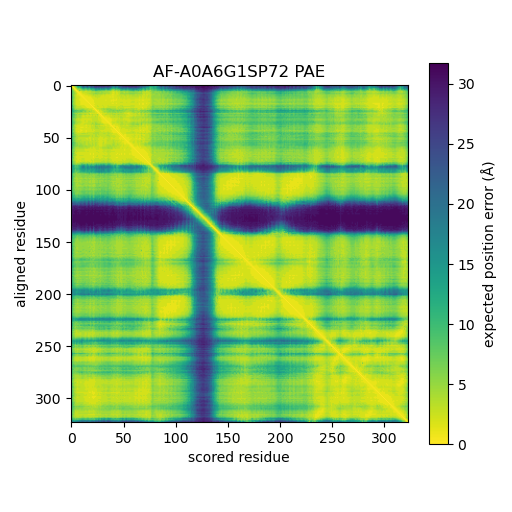M 694 O O . LEU A 1 86 ? 11.786 -7.807 1.502 1.00 89.19 86 LEU A O 1
ATOM 698 N N . GLN A 1 87 ? 12.321 -9.337 3.047 1.00 91.62 87 GLN A N 1
ATOM 699 C CA . GLN A 1 87 ? 13.260 -10.075 2.201 1.00 91.62 87 GLN A CA 1
ATOM 700 C C . GLN A 1 87 ? 12.591 -10.639 0.939 1.00 91.62 87 GLN A C 1
ATOM 702 O O . GLN A 1 87 ? 13.136 -10.484 -0.153 1.00 91.62 87 GLN A O 1
ATOM 707 N N . VAL A 1 88 ? 11.416 -11.268 1.055 1.00 90.19 88 VAL A N 1
ATOM 708 C CA . VAL A 1 88 ? 10.694 -11.817 -0.107 1.00 90.19 88 VAL A CA 1
ATOM 709 C C . VAL A 1 88 ? 10.250 -10.692 -1.044 1.00 90.19 88 VAL A C 1
ATOM 711 O O . VAL A 1 88 ? 10.386 -10.825 -2.262 1.00 90.19 88 VAL A O 1
ATOM 714 N N . ALA A 1 89 ? 9.782 -9.563 -0.503 1.00 90.31 89 ALA A N 1
ATOM 715 C CA . ALA A 1 89 ? 9.422 -8.398 -1.309 1.00 90.31 89 ALA A CA 1
ATOM 716 C C . ALA A 1 89 ? 10.623 -7.840 -2.094 1.00 90.31 89 ALA A C 1
ATOM 718 O O . ALA A 1 89 ? 10.525 -7.603 -3.302 1.00 90.31 89 ALA A O 1
ATOM 719 N N . ILE A 1 90 ? 11.781 -7.718 -1.438 1.00 94.19 90 ILE A N 1
ATOM 720 C CA . ILE A 1 90 ? 13.037 -7.282 -2.065 1.00 94.19 90 ILE A CA 1
ATOM 721 C C . ILE A 1 90 ? 13.522 -8.303 -3.106 1.00 94.19 90 ILE A C 1
ATOM 723 O O . ILE A 1 90 ? 13.983 -7.908 -4.175 1.00 94.19 90 ILE A O 1
ATOM 727 N N . LEU A 1 91 ? 13.381 -9.607 -2.855 1.00 94.56 91 LEU A N 1
ATOM 728 C CA . LEU A 1 91 ? 13.750 -10.650 -3.818 1.00 94.56 91 LEU A CA 1
ATOM 729 C C . LEU A 1 91 ? 12.892 -10.587 -5.089 1.00 94.56 91 LEU A C 1
ATOM 731 O O . LEU A 1 91 ? 13.410 -10.749 -6.197 1.00 94.56 91 LEU A O 1
ATOM 735 N N . ARG A 1 92 ? 11.586 -10.329 -4.963 1.00 94.50 92 ARG A N 1
ATOM 736 C CA . ARG A 1 92 ? 10.721 -10.134 -6.138 1.00 94.50 92 ARG A CA 1
ATOM 737 C C . ARG A 1 92 ? 11.134 -8.899 -6.927 1.00 94.50 92 ARG A C 1
ATOM 739 O O . ARG A 1 92 ? 11.223 -8.983 -8.151 1.00 94.50 92 ARG A O 1
ATOM 746 N N . LEU A 1 93 ? 11.449 -7.797 -6.241 1.00 96.12 93 LEU A N 1
ATOM 747 C CA . LEU A 1 93 ? 11.969 -6.586 -6.878 1.00 96.12 93 LEU A CA 1
ATOM 748 C C . LEU A 1 93 ? 13.272 -6.874 -7.638 1.00 96.12 93 LEU A C 1
ATOM 750 O O . LEU A 1 93 ? 13.392 -6.509 -8.807 1.00 96.12 93 LEU A O 1
ATOM 754 N N . ALA A 1 94 ? 14.204 -7.598 -7.011 1.00 97.19 94 ALA A N 1
ATOM 755 C CA . ALA A 1 94 ? 15.448 -8.037 -7.637 1.00 97.19 94 ALA A CA 1
ATOM 756 C C . ALA A 1 94 ? 15.193 -8.873 -8.896 1.00 97.19 94 ALA A C 1
ATOM 758 O O . ALA A 1 94 ? 15.785 -8.625 -9.944 1.00 97.19 94 ALA A O 1
ATOM 759 N N . THR A 1 95 ? 14.279 -9.840 -8.806 1.00 97.06 95 THR A N 1
ATOM 760 C CA . THR A 1 95 ? 13.957 -10.757 -9.906 1.00 97.06 95 THR A CA 1
ATOM 761 C C . THR A 1 95 ? 13.340 -10.013 -11.089 1.00 97.06 95 THR A C 1
ATOM 763 O O . THR A 1 95 ? 13.749 -10.235 -12.228 1.00 97.06 95 THR A O 1
ATOM 766 N N . GLN A 1 96 ? 12.402 -9.095 -10.835 1.00 97.44 96 GLN A N 1
ATOM 767 C CA . GLN A 1 96 ? 11.799 -8.253 -11.873 1.00 97.44 96 GLN A CA 1
ATOM 768 C C . GLN A 1 96 ? 12.843 -7.344 -12.535 1.00 97.44 96 GLN A C 1
ATOM 770 O O . GLN A 1 96 ? 12.923 -7.289 -13.762 1.00 97.44 96 GLN A O 1
ATOM 775 N N . ALA A 1 97 ? 13.690 -6.687 -11.736 1.00 97.69 97 ALA A N 1
ATOM 776 C CA . ALA A 1 97 ? 14.758 -5.825 -12.237 1.00 97.69 97 ALA A CA 1
ATOM 777 C C . ALA A 1 97 ? 15.788 -6.608 -13.070 1.00 97.69 97 ALA A C 1
ATOM 779 O O . ALA A 1 97 ? 16.170 -6.177 -14.159 1.00 97.69 97 ALA A O 1
ATOM 780 N N . ARG A 1 98 ? 16.180 -7.805 -12.619 1.00 97.88 98 ARG A N 1
ATOM 781 C CA . ARG A 1 98 ? 17.079 -8.698 -13.360 1.00 97.88 98 ARG A CA 1
ATOM 782 C C . ARG A 1 98 ? 16.443 -9.211 -14.651 1.00 97.88 98 ARG A C 1
ATOM 784 O O . ARG A 1 98 ? 17.135 -9.331 -15.659 1.00 97.88 98 ARG A O 1
ATOM 791 N N . GLY A 1 99 ? 15.147 -9.520 -14.625 1.00 97.12 99 GLY A N 1
ATOM 792 C CA . GLY A 1 99 ? 14.379 -9.921 -15.803 1.00 97.12 99 GLY A CA 1
ATOM 793 C C . GLY A 1 99 ? 14.401 -8.840 -16.881 1.00 97.12 99 GLY A C 1
ATOM 794 O O . GLY A 1 99 ? 14.806 -9.118 -18.009 1.00 97.12 99 GLY A O 1
ATOM 795 N N . LEU A 1 100 ? 14.085 -7.599 -16.501 1.00 96.81 100 LEU A N 1
ATOM 796 C CA . LEU A 1 100 ? 14.152 -6.439 -17.392 1.00 96.81 100 LEU A CA 1
ATOM 797 C C . LEU A 1 100 ? 15.566 -6.226 -17.954 1.00 96.81 100 LEU A C 1
ATOM 799 O O . LEU A 1 100 ? 15.741 -6.052 -19.159 1.00 96.81 100 LEU A O 1
ATOM 803 N N . GLN A 1 101 ? 16.588 -6.299 -17.101 1.00 96.50 101 GLN A N 1
ATOM 804 C CA . GLN A 1 101 ? 17.982 -6.165 -17.522 1.00 96.50 101 GLN A CA 1
ATOM 805 C C . GLN A 1 101 ? 18.360 -7.206 -18.586 1.00 96.50 101 GLN A C 1
ATOM 807 O O . GLN A 1 101 ? 18.937 -6.861 -19.616 1.00 96.50 101 GLN A O 1
ATOM 812 N N . LYS A 1 102 ? 18.004 -8.479 -18.376 1.00 95.06 102 LYS A N 1
ATOM 813 C CA . LYS A 1 102 ? 18.269 -9.558 -19.342 1.00 95.06 102 LYS A CA 1
ATOM 814 C C . LYS A 1 102 ? 17.492 -9.379 -20.645 1.00 95.06 102 LYS A C 1
ATOM 816 O O . LYS A 1 102 ? 18.055 -9.625 -21.710 1.00 95.06 102 LYS A O 1
ATOM 821 N N . GLN A 1 103 ? 16.2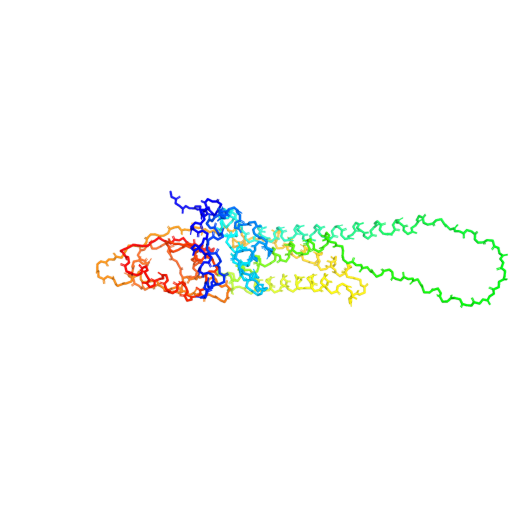35 -8.944 -20.566 1.00 94.19 103 GLN A N 1
ATOM 822 C CA . GLN A 1 103 ? 15.410 -8.640 -21.737 1.00 94.19 103 GLN A CA 1
ATOM 823 C C . GLN A 1 103 ? 16.073 -7.567 -22.610 1.00 94.19 103 GLN A C 1
ATOM 825 O O . GLN A 1 103 ? 16.230 -7.767 -23.812 1.00 94.19 103 GLN A O 1
ATOM 830 N N . LEU A 1 104 ? 16.533 -6.466 -22.012 1.00 92.25 104 LEU A N 1
ATOM 831 C CA . LEU A 1 104 ? 17.171 -5.371 -22.749 1.00 92.25 104 LEU A CA 1
ATOM 832 C C . LEU A 1 104 ? 18.513 -5.776 -23.372 1.00 92.25 104 LEU A C 1
ATOM 834 O O . LEU A 1 104 ? 18.781 -5.427 -24.522 1.00 92.25 104 LEU A O 1
ATOM 838 N N . VAL A 1 105 ? 19.320 -6.577 -22.666 1.00 91.88 105 VAL A N 1
ATOM 839 C CA . VAL A 1 105 ? 20.558 -7.153 -23.223 1.00 91.88 105 VAL A CA 1
ATOM 840 C C . VAL A 1 105 ? 20.259 -8.042 -24.432 1.00 91.88 105 VAL A C 1
ATOM 842 O O . VAL A 1 105 ? 20.934 -7.933 -25.457 1.00 91.88 105 VAL A O 1
ATOM 845 N N . ALA A 1 106 ? 19.241 -8.901 -24.341 1.00 89.12 106 ALA A N 1
ATOM 846 C CA . ALA A 1 106 ? 18.837 -9.771 -25.442 1.00 89.12 106 ALA A CA 1
ATOM 847 C C . ALA A 1 106 ? 18.323 -8.968 -26.649 1.00 89.12 106 ALA A C 1
ATOM 849 O O . ALA A 1 106 ? 18.699 -9.266 -27.783 1.00 89.12 106 ALA A O 1
ATOM 850 N N . ASN A 1 107 ? 17.523 -7.923 -26.415 1.00 87.50 107 ASN A N 1
ATOM 851 C CA . ASN A 1 107 ? 17.036 -7.032 -27.469 1.00 87.50 107 ASN A CA 1
ATOM 852 C C . ASN A 1 107 ? 18.194 -6.300 -28.166 1.00 87.50 107 ASN A C 1
ATOM 854 O O . ASN A 1 107 ? 18.221 -6.238 -29.396 1.00 87.50 107 ASN A O 1
ATOM 858 N N . ARG A 1 108 ? 19.197 -5.824 -27.412 1.00 85.25 108 ARG A N 1
ATOM 859 C CA . ARG A 1 108 ? 20.412 -5.227 -27.994 1.00 85.25 108 ARG A CA 1
ATOM 860 C C . ARG A 1 108 ? 21.168 -6.236 -28.864 1.00 85.25 108 ARG A C 1
ATOM 862 O O . ARG A 1 108 ? 21.556 -5.894 -29.975 1.00 85.25 108 ARG A O 1
ATOM 869 N N . ALA A 1 109 ? 21.355 -7.470 -28.392 1.00 83.75 109 ALA A N 1
ATOM 870 C CA . ALA A 1 109 ? 22.057 -8.508 -29.152 1.00 83.75 109 ALA A CA 1
ATOM 871 C C . ALA A 1 109 ? 21.349 -8.851 -30.478 1.00 83.75 109 ALA A C 1
ATOM 873 O O . ALA A 1 109 ? 22.014 -8.993 -31.504 1.00 83.75 109 ALA A O 1
ATOM 874 N N . ARG A 1 110 ? 20.009 -8.920 -30.479 1.00 81.38 110 ARG A N 1
ATOM 875 C CA . ARG A 1 110 ? 19.211 -9.123 -31.704 1.00 81.38 110 ARG A CA 1
ATOM 876 C C . ARG A 1 110 ? 19.374 -7.972 -32.696 1.00 81.38 110 ARG A C 1
ATOM 878 O O . ARG A 1 110 ? 19.608 -8.223 -33.875 1.00 81.38 110 ARG A O 1
ATOM 885 N N . ALA A 1 111 ? 19.335 -6.729 -32.217 1.00 75.94 111 ALA A N 1
ATOM 886 C CA . ALA A 1 111 ? 19.496 -5.550 -33.067 1.00 75.94 111 ALA A CA 1
ATOM 887 C C . ALA A 1 111 ? 20.874 -5.494 -33.756 1.00 75.94 111 ALA A C 1
ATOM 889 O O . ALA A 1 111 ? 20.966 -5.074 -34.906 1.00 75.94 111 ALA A O 1
ATOM 890 N N . VAL A 1 112 ? 21.935 -5.956 -33.081 1.00 73.81 112 VAL A N 1
ATOM 891 C CA . VAL A 1 112 ? 23.276 -6.082 -33.682 1.00 73.81 112 VAL A CA 1
ATOM 892 C C . VAL A 1 112 ? 23.278 -7.152 -34.780 1.00 73.81 112 VAL A C 1
ATOM 894 O O . VAL A 1 112 ? 23.755 -6.893 -35.879 1.00 73.81 112 VAL A O 1
ATOM 897 N N . SER A 1 113 ? 22.665 -8.318 -34.536 1.00 67.38 113 SER A N 1
ATOM 898 C CA . SER A 1 113 ? 22.612 -9.400 -35.533 1.00 67.38 113 SER A CA 1
ATOM 899 C C . SER A 1 113 ? 21.782 -9.076 -36.782 1.00 67.38 113 SER A C 1
ATOM 901 O O . SER A 1 113 ? 22.087 -9.575 -37.859 1.00 67.38 113 SER A O 1
ATOM 903 N N . GLU A 1 114 ? 20.754 -8.230 -36.676 1.00 59.62 114 GLU A N 1
ATOM 904 C CA . GLU A 1 114 ? 19.950 -7.796 -37.830 1.00 59.62 114 GLU A CA 1
ATOM 905 C C . GLU A 1 114 ? 20.680 -6.770 -38.712 1.00 59.62 114 GLU A C 1
ATOM 907 O O . GLU A 1 114 ? 20.447 -6.721 -39.922 1.00 59.62 114 GLU A O 1
ATOM 912 N N . GLN A 1 115 ? 21.596 -5.978 -38.142 1.00 55.75 115 GLN A N 1
ATOM 913 C CA . GLN A 1 115 ? 22.417 -5.026 -38.900 1.00 55.75 115 GLN A CA 1
ATOM 914 C C . GLN A 1 115 ? 23.491 -5.720 -39.755 1.00 55.75 115 GLN A C 1
ATOM 916 O O . GLN A 1 115 ? 23.825 -5.213 -40.826 1.00 55.75 115 GLN A O 1
ATOM 921 N N . ASP A 1 116 ? 23.952 -6.905 -39.347 1.00 51.94 116 ASP A N 1
ATOM 922 C CA . ASP A 1 116 ? 24.962 -7.695 -40.068 1.00 51.94 116 ASP A CA 1
ATOM 923 C C . ASP A 1 116 ? 24.402 -8.487 -41.275 1.00 51.94 116 ASP A C 1
ATOM 925 O O . ASP A 1 116 ? 25.172 -9.048 -42.056 1.00 51.94 116 ASP A O 1
ATOM 929 N N . ILE A 1 117 ? 23.074 -8.534 -41.477 1.00 51.47 117 ILE A N 1
ATOM 930 C CA . ILE A 1 117 ? 22.418 -9.346 -42.532 1.00 51.47 117 ILE A CA 1
ATOM 931 C C . ILE A 1 117 ? 22.028 -8.519 -43.777 1.00 51.47 117 ILE A C 1
ATOM 933 O O . ILE A 1 117 ? 21.564 -9.071 -44.776 1.00 51.47 117 ILE A O 1
ATOM 937 N N . LEU A 1 118 ? 22.253 -7.200 -43.802 1.00 44.22 118 LEU A N 1
ATOM 938 C CA . LEU A 1 118 ? 22.034 -6.425 -45.030 1.00 44.22 118 LEU A CA 1
ATOM 939 C C . LEU A 1 118 ? 23.114 -6.780 -46.071 1.00 44.22 118 LEU A C 1
ATOM 941 O O . LEU A 1 118 ? 24.288 -6.477 -45.848 1.00 44.22 118 LEU A O 1
ATOM 945 N N . PRO A 1 119 ? 22.768 -7.386 -47.228 1.00 43.06 119 PRO A N 1
ATOM 946 C CA . PRO A 1 119 ? 23.765 -7.707 -48.233 1.00 43.06 119 PRO A CA 1
ATOM 947 C C . PRO A 1 119 ? 24.365 -6.404 -48.755 1.00 43.06 119 PRO A C 1
ATOM 949 O O . PRO A 1 119 ? 23.651 -5.515 -49.230 1.00 43.06 119 PRO A O 1
ATOM 952 N N . VAL A 1 120 ? 25.693 -6.312 -48.670 1.00 46.25 120 VAL A N 1
ATOM 953 C CA . VAL A 1 120 ? 26.507 -5.296 -49.335 1.00 46.25 120 VAL A CA 1
ATOM 954 C C . VAL A 1 120 ? 26.074 -5.252 -50.800 1.00 46.25 120 VAL A C 1
ATOM 956 O O . VAL A 1 120 ? 26.423 -6.127 -51.593 1.00 46.25 120 VAL A O 1
ATOM 959 N N . LYS A 1 121 ? 25.275 -4.245 -51.179 1.00 44.28 121 LYS A N 1
ATOM 960 C CA . LYS A 1 121 ? 25.049 -3.927 -52.589 1.00 44.28 121 LYS A CA 1
ATOM 961 C C . LYS A 1 121 ? 26.403 -3.516 -53.146 1.00 44.28 121 LYS A C 1
ATOM 963 O O . LYS A 1 121 ? 26.849 -2.395 -52.922 1.00 44.28 121 LYS A O 1
ATOM 968 N N . VAL A 1 122 ? 27.055 -4.443 -53.842 1.00 41.59 122 VAL A N 1
ATOM 969 C CA . VAL A 1 122 ? 28.249 -4.182 -54.643 1.00 41.59 122 VAL A CA 1
ATOM 970 C C . VAL A 1 122 ? 27.854 -3.145 -55.691 1.00 41.59 122 VAL A C 1
ATOM 972 O O . VAL A 1 122 ? 27.210 -3.456 -56.690 1.00 41.59 122 VAL A O 1
ATOM 975 N N . SER A 1 123 ? 28.160 -1.880 -55.418 1.00 41.00 123 SER A N 1
ATOM 976 C CA . SER A 1 123 ? 27.978 -0.784 -56.356 1.00 41.00 123 SER A CA 1
ATOM 977 C C . SER A 1 123 ? 29.033 -0.900 -57.450 1.00 41.00 123 SER A C 1
ATOM 979 O O . SER A 1 123 ? 30.224 -0.712 -57.201 1.00 41.00 123 SER A O 1
ATOM 981 N N . SER A 1 124 ? 28.584 -1.200 -58.665 1.00 36.22 124 SER A N 1
ATOM 982 C CA . SER A 1 124 ? 29.335 -0.995 -59.902 1.00 36.22 124 SER A CA 1
ATOM 983 C C . SER A 1 124 ? 29.768 0.478 -60.046 1.00 36.22 124 SER A C 1
ATOM 985 O O . SER A 1 124 ? 29.034 1.371 -59.614 1.00 36.22 124 SER A O 1
ATOM 987 N N . PRO A 1 125 ? 30.942 0.765 -60.641 1.00 40.69 125 PRO A N 1
ATOM 988 C CA . PRO A 1 125 ? 31.549 2.086 -60.578 1.00 40.69 125 PRO A CA 1
ATOM 989 C C . PRO A 1 125 ? 30.984 3.000 -61.668 1.00 40.69 125 PRO A C 1
ATOM 991 O O . PRO A 1 125 ? 31.340 2.881 -62.837 1.00 40.69 125 PRO A O 1
ATOM 994 N N . THR A 1 126 ? 30.163 3.974 -61.287 1.00 37.09 126 THR A N 1
ATOM 995 C CA . THR A 1 126 ? 29.925 5.163 -62.115 1.00 37.09 126 THR A CA 1
ATOM 996 C C . THR A 1 126 ? 30.295 6.402 -61.322 1.00 37.09 126 THR A C 1
ATOM 998 O O . THR A 1 126 ? 29.727 6.691 -60.270 1.00 37.09 126 THR A O 1
ATOM 1001 N N . LYS A 1 127 ? 31.320 7.080 -61.837 1.00 47.44 127 LYS A N 1
ATOM 1002 C CA . LYS A 1 127 ? 31.834 8.364 -61.379 1.00 47.44 127 LYS A CA 1
ATOM 1003 C C . LYS A 1 127 ? 30.720 9.401 -61.498 1.00 47.44 127 LYS A C 1
ATOM 1005 O O . LYS A 1 127 ? 30.295 9.667 -62.609 1.00 47.44 127 LYS A O 1
ATOM 1010 N N . ASP A 1 128 ? 30.287 9.961 -60.375 1.00 33.94 128 ASP A N 1
ATOM 1011 C CA . ASP A 1 128 ? 30.063 11.401 -60.269 1.00 33.94 128 ASP A CA 1
ATOM 1012 C C . ASP A 1 128 ? 29.955 11.821 -58.803 1.00 33.94 128 ASP A C 1
ATOM 1014 O O . ASP A 1 128 ? 29.147 11.328 -58.015 1.00 33.94 128 ASP A O 1
ATOM 1018 N N . ALA A 1 129 ? 30.859 12.722 -58.435 1.00 43.69 129 ALA A N 1
ATOM 1019 C CA . ALA A 1 129 ? 31.026 13.249 -57.100 1.00 43.69 129 ALA A CA 1
ATOM 1020 C C . ALA A 1 129 ? 30.069 14.426 -56.883 1.00 43.69 129 ALA A C 1
ATOM 1022 O O . ALA A 1 129 ? 30.324 15.527 -57.356 1.00 43.69 129 ALA A O 1
ATOM 1023 N N . THR A 1 130 ? 29.018 14.224 -56.088 1.00 37.59 130 THR A N 1
ATOM 1024 C CA . THR A 1 130 ? 28.415 15.302 -55.292 1.00 37.59 130 THR A CA 1
ATOM 1025 C C . THR A 1 130 ? 28.087 14.774 -53.897 1.00 37.59 130 THR A C 1
ATOM 1027 O O . THR A 1 130 ? 27.407 13.765 -53.719 1.00 37.59 130 THR A O 1
ATOM 1030 N N . ARG A 1 131 ? 28.681 15.438 -52.900 1.00 43.06 131 ARG A N 1
ATOM 1031 C CA . ARG A 1 131 ? 28.636 15.128 -51.467 1.00 43.06 131 ARG A CA 1
ATOM 1032 C C . ARG A 1 131 ? 27.190 14.954 -50.986 1.00 43.06 131 ARG A C 1
ATOM 1034 O O . ARG A 1 131 ? 26.441 15.923 -50.931 1.00 43.06 131 ARG A O 1
ATOM 1041 N N . ARG A 1 132 ? 26.817 13.730 -50.610 1.00 37.59 132 ARG A N 1
ATOM 1042 C CA . ARG A 1 132 ? 25.667 13.465 -49.739 1.00 37.59 132 ARG A CA 1
ATOM 1043 C C . ARG A 1 132 ? 26.213 13.192 -48.348 1.00 37.59 132 ARG A C 1
ATOM 1045 O O . ARG A 1 132 ? 26.976 12.245 -48.182 1.00 37.59 132 ARG A O 1
ATOM 1052 N N . ASP A 1 133 ? 25.826 14.025 -47.388 1.00 33.34 133 ASP A N 1
ATOM 1053 C CA . ASP A 1 133 ? 26.055 13.800 -45.964 1.00 33.34 133 ASP A CA 1
ATOM 1054 C C . ASP A 1 133 ? 25.444 12.455 -45.564 1.00 33.34 133 ASP A C 1
ATOM 1056 O O . ASP A 1 133 ? 24.241 12.316 -45.337 1.00 33.34 133 ASP A O 1
ATOM 1060 N N . SER A 1 134 ? 26.286 11.431 -45.510 1.00 37.12 134 SER A N 1
ATOM 1061 C CA . SER A 1 134 ? 25.971 10.142 -44.919 1.00 37.12 134 SER A CA 1
ATOM 1062 C C . SER A 1 134 ? 26.073 10.269 -43.403 1.00 37.12 134 SER A C 1
ATOM 1064 O O . SER A 1 134 ? 26.976 9.710 -42.786 1.00 37.12 134 SER A O 1
ATOM 1066 N N . ASN A 1 135 ? 25.150 11.014 -42.795 1.00 36.06 135 ASN A N 1
ATOM 1067 C CA . ASN A 1 135 ? 24.867 10.802 -41.384 1.00 36.06 135 ASN A CA 1
ATOM 1068 C C . ASN A 1 135 ? 24.178 9.436 -41.275 1.00 36.06 135 ASN A C 1
ATOM 1070 O O . ASN A 1 135 ? 23.112 9.258 -41.881 1.00 36.06 135 ASN A O 1
ATOM 1074 N N . PRO A 1 136 ? 24.739 8.456 -40.539 1.00 42.22 136 PRO A N 1
ATOM 1075 C CA . PRO A 1 136 ? 23.974 7.272 -40.198 1.00 42.22 136 PRO A CA 1
ATOM 1076 C C . PRO A 1 136 ? 22.740 7.771 -39.449 1.00 42.22 136 PRO A C 1
ATOM 1078 O O . PRO A 1 136 ? 22.856 8.494 -38.459 1.00 42.22 136 PRO A O 1
ATOM 1081 N N . ARG A 1 137 ? 21.543 7.467 -39.962 1.00 42.28 137 ARG A N 1
ATOM 1082 C CA . ARG A 1 137 ? 20.302 7.703 -39.223 1.00 42.28 137 ARG A CA 1
ATOM 1083 C C . ARG A 1 137 ? 20.426 6.911 -37.925 1.00 42.28 137 ARG A C 1
ATOM 1085 O O . ARG A 1 137 ? 20.184 5.710 -37.937 1.00 42.28 137 ARG A O 1
ATOM 1092 N N . ILE A 1 138 ? 20.829 7.566 -36.835 1.00 50.50 138 ILE A N 1
ATOM 1093 C CA . ILE A 1 138 ? 20.728 7.013 -35.488 1.00 50.50 138 ILE A CA 1
ATOM 1094 C C . ILE A 1 138 ? 19.240 6.745 -35.306 1.00 50.50 138 ILE A C 1
ATOM 1096 O O . ILE A 1 138 ? 18.428 7.665 -35.185 1.00 50.50 138 ILE A O 1
ATOM 1100 N N . GLN A 1 139 ? 18.863 5.480 -35.443 1.00 50.91 139 GLN A N 1
ATOM 1101 C CA . GLN A 1 139 ? 17.488 5.050 -35.323 1.00 50.91 139 GLN A CA 1
ATOM 1102 C C . GLN A 1 139 ? 17.125 5.253 -33.857 1.00 50.91 139 GLN A C 1
ATOM 1104 O O . GLN A 1 139 ? 17.623 4.547 -32.985 1.00 50.91 139 GLN A O 1
ATOM 1109 N N . LYS A 1 140 ? 16.358 6.313 -33.583 1.00 58.38 140 LYS A N 1
ATOM 1110 C CA . LYS A 1 140 ? 16.008 6.731 -32.227 1.00 58.38 140 LYS A CA 1
ATOM 1111 C C . LYS A 1 140 ? 15.374 5.549 -31.502 1.00 58.38 140 LYS A C 1
ATOM 1113 O O . LYS A 1 140 ? 14.291 5.102 -31.883 1.00 58.38 140 LYS A O 1
ATOM 1118 N N . GLN A 1 141 ? 16.085 5.024 -30.512 1.00 65.56 141 GLN A N 1
ATOM 1119 C CA . GLN A 1 141 ? 15.673 3.842 -29.780 1.00 65.56 141 GLN A CA 1
ATOM 1120 C C . GLN A 1 141 ? 14.437 4.204 -28.955 1.00 65.56 141 GLN A C 1
ATOM 1122 O O . GLN A 1 141 ? 14.510 5.046 -28.064 1.00 65.56 141 GLN A O 1
ATOM 1127 N N . ARG A 1 142 ? 13.286 3.625 -29.297 1.00 72.00 142 ARG A N 1
ATOM 1128 C CA . ARG A 1 142 ? 12.055 3.794 -28.519 1.00 72.00 142 ARG A CA 1
ATOM 1129 C C . ARG A 1 142 ? 11.951 2.695 -27.479 1.00 72.00 142 ARG A C 1
ATOM 1131 O O . ARG A 1 142 ? 12.446 1.586 -27.692 1.00 72.00 142 ARG A O 1
ATOM 1138 N N . VAL A 1 143 ? 11.306 3.009 -26.365 1.00 79.81 143 VAL A N 1
ATOM 1139 C CA . VAL A 1 143 ? 11.037 2.012 -25.331 1.00 79.81 143 VAL A CA 1
ATOM 1140 C C . VAL A 1 143 ? 9.846 1.165 -25.779 1.00 79.81 143 VAL A C 1
ATOM 1142 O O . VAL A 1 143 ? 8.774 1.681 -26.086 1.00 79.81 143 VAL A O 1
ATOM 1145 N N . GLU A 1 144 ? 10.049 -0.148 -25.862 1.00 86.06 144 GLU A N 1
ATOM 1146 C CA . GLU A 1 144 ? 9.012 -1.103 -26.267 1.00 86.06 144 GLU A CA 1
ATOM 1147 C C . GLU A 1 144 ? 7.949 -1.289 -25.173 1.00 86.06 144 GLU A C 1
ATOM 1149 O O . GLU A 1 144 ? 8.217 -1.096 -23.984 1.00 86.06 144 GLU A O 1
ATOM 1154 N N . LEU A 1 145 ? 6.744 -1.721 -25.562 1.00 86.88 145 LEU A N 1
ATOM 1155 C CA . LEU A 1 145 ? 5.626 -1.925 -24.634 1.00 86.88 145 LEU A CA 1
ATOM 1156 C C . LEU A 1 145 ? 5.971 -2.914 -23.508 1.00 86.88 145 LEU A C 1
ATOM 1158 O O . LEU A 1 145 ? 5.656 -2.655 -22.348 1.00 86.88 145 LEU A O 1
ATOM 1162 N N . ASP A 1 146 ? 6.678 -3.999 -23.826 1.00 89.62 146 ASP A N 1
ATOM 1163 C CA . ASP A 1 146 ? 7.091 -5.009 -22.843 1.00 89.62 146 ASP A CA 1
ATOM 1164 C C . ASP A 1 146 ? 8.096 -4.445 -21.824 1.00 89.62 146 ASP A C 1
ATOM 1166 O O . ASP A 1 146 ? 8.078 -4.801 -20.640 1.00 89.62 146 ASP A O 1
ATOM 1170 N N . THR A 1 147 ? 8.954 -3.517 -22.261 1.00 91.44 147 THR A N 1
ATOM 1171 C CA . THR A 1 147 ? 9.867 -2.778 -21.381 1.00 91.44 147 THR A CA 1
ATOM 1172 C C . THR A 1 147 ? 9.080 -1.854 -20.456 1.00 91.44 147 THR A C 1
ATOM 1174 O O . THR A 1 147 ? 9.331 -1.845 -19.250 1.00 91.44 147 THR A O 1
ATOM 1177 N N . LEU A 1 148 ? 8.089 -1.122 -20.979 1.00 90.94 148 LEU A N 1
ATOM 1178 C CA . LEU A 1 148 ? 7.209 -0.273 -20.167 1.00 90.94 148 LEU A CA 1
ATOM 1179 C C . LEU A 1 148 ? 6.434 -1.090 -19.127 1.00 90.94 148 LEU A C 1
ATOM 1181 O O . LEU A 1 148 ? 6.366 -0.693 -17.963 1.00 90.94 148 LEU A O 1
ATOM 1185 N N . ALA A 1 149 ? 5.893 -2.245 -19.518 1.00 92.06 149 ALA A N 1
ATOM 1186 C CA . ALA A 1 149 ? 5.194 -3.154 -18.615 1.00 92.06 149 ALA A CA 1
ATOM 1187 C C . ALA A 1 149 ? 6.117 -3.650 -17.490 1.00 92.06 149 ALA A C 1
ATOM 1189 O O . ALA A 1 149 ? 5.745 -3.602 -16.315 1.00 92.06 149 ALA A O 1
ATOM 1190 N N . SER A 1 150 ? 7.348 -4.040 -17.831 1.00 94.38 150 SER A N 1
ATOM 1191 C CA . SER A 1 150 ? 8.360 -4.474 -16.862 1.00 94.38 150 SER A CA 1
ATOM 1192 C C . SER A 1 150 ? 8.776 -3.353 -15.905 1.00 94.38 150 SER A C 1
ATOM 1194 O O . SER A 1 150 ? 8.820 -3.569 -14.693 1.00 94.38 150 SER A O 1
ATOM 1196 N N . VAL A 1 151 ? 9.010 -2.134 -16.407 1.00 95.88 151 VAL A N 1
ATOM 1197 C CA . VAL A 1 151 ? 9.281 -0.953 -15.565 1.00 95.88 151 VAL A CA 1
ATOM 1198 C C . VAL A 1 151 ? 8.100 -0.682 -14.632 1.00 95.88 151 VAL A C 1
ATOM 1200 O O . VAL A 1 151 ? 8.287 -0.485 -13.434 1.00 95.88 151 VAL A O 1
ATOM 1203 N N . SER A 1 152 ? 6.872 -0.750 -15.144 1.00 93.25 152 SER A N 1
ATOM 1204 C CA . SER A 1 152 ? 5.655 -0.554 -14.355 1.00 93.25 152 SER A CA 1
ATOM 1205 C C . SER A 1 152 ? 5.505 -1.601 -13.239 1.00 93.25 152 SER A C 1
ATOM 1207 O O . SER A 1 152 ? 5.087 -1.266 -12.129 1.00 93.25 152 SER A O 1
ATOM 1209 N N . ALA A 1 153 ? 5.872 -2.861 -13.489 1.00 92.56 153 ALA A N 1
ATOM 1210 C CA . ALA A 1 153 ? 5.893 -3.909 -12.466 1.00 92.56 153 ALA A CA 1
ATOM 1211 C C . ALA A 1 153 ? 6.947 -3.634 -11.377 1.00 92.56 153 ALA A C 1
ATOM 1213 O O . ALA A 1 153 ? 6.632 -3.725 -10.189 1.00 92.56 153 ALA A O 1
ATOM 1214 N N . ILE A 1 154 ? 8.158 -3.219 -11.771 1.00 95.81 154 ILE A N 1
ATOM 1215 C CA . ILE A 1 154 ? 9.239 -2.846 -10.843 1.00 95.81 154 ILE A CA 1
ATOM 1216 C C . ILE A 1 154 ? 8.802 -1.693 -9.936 1.00 95.81 154 ILE A C 1
ATOM 1218 O O . ILE A 1 154 ? 9.024 -1.756 -8.731 1.00 95.81 154 ILE A O 1
ATOM 1222 N N . VAL A 1 155 ? 8.154 -0.664 -10.486 1.00 93.94 155 VAL A N 1
ATOM 1223 C CA . VAL A 1 155 ? 7.690 0.513 -9.728 1.00 93.94 155 VAL A CA 1
ATOM 1224 C C . VAL A 1 155 ? 6.604 0.153 -8.715 1.00 93.94 155 VAL A C 1
ATOM 1226 O O . VAL A 1 155 ? 6.603 0.668 -7.597 1.00 93.94 155 VAL A O 1
ATOM 1229 N N . ARG A 1 156 ? 5.686 -0.754 -9.069 1.00 89.69 156 ARG A N 1
ATOM 1230 C CA . ARG A 1 156 ? 4.685 -1.259 -8.115 1.00 89.69 156 ARG A CA 1
ATOM 1231 C C . ARG A 1 156 ? 5.351 -2.003 -6.962 1.00 89.69 156 ARG A C 1
ATOM 1233 O O . ARG A 1 156 ? 5.101 -1.694 -5.799 1.00 89.69 156 ARG A O 1
ATOM 1240 N N . THR A 1 157 ? 6.260 -2.929 -7.267 1.00 91.31 157 THR A N 1
ATOM 1241 C CA . THR A 1 157 ? 6.977 -3.688 -6.232 1.00 91.31 157 THR A CA 1
ATOM 1242 C C . THR A 1 157 ? 7.891 -2.788 -5.392 1.00 91.31 157 THR A C 1
ATOM 1244 O O . THR A 1 157 ? 7.981 -2.968 -4.178 1.00 91.31 157 THR A O 1
ATOM 1247 N N . SER A 1 158 ? 8.543 -1.783 -5.988 1.00 93.69 158 SER A N 1
ATOM 1248 C CA . SER A 1 158 ? 9.386 -0.838 -5.247 1.00 93.69 158 SER A CA 1
ATOM 1249 C C . SER A 1 158 ? 8.553 0.003 -4.283 1.00 93.69 158 SER A C 1
ATOM 1251 O O . SER A 1 158 ? 8.946 0.156 -3.126 1.00 93.69 158 SER A O 1
ATOM 1253 N N . ARG A 1 159 ? 7.367 0.469 -4.700 1.00 88.69 159 ARG A N 1
ATOM 1254 C CA . ARG A 1 159 ? 6.415 1.165 -3.823 1.00 88.69 159 ARG A CA 1
ATOM 1255 C C . ARG A 1 159 ? 6.062 0.304 -2.614 1.00 88.69 159 ARG A C 1
ATOM 1257 O O . ARG A 1 159 ? 6.236 0.776 -1.493 1.00 88.69 159 ARG A O 1
ATOM 1264 N N . GLN A 1 160 ? 5.680 -0.955 -2.827 1.00 86.69 160 GLN A N 1
ATOM 1265 C CA . GLN A 1 160 ? 5.362 -1.900 -1.747 1.00 86.69 160 GLN A CA 1
ATOM 1266 C C . GLN A 1 160 ? 6.521 -2.053 -0.751 1.00 86.69 160 GLN A C 1
ATOM 1268 O O . GLN A 1 160 ? 6.335 -1.898 0.456 1.00 86.69 160 GLN A O 1
ATOM 1273 N N . VAL A 1 161 ? 7.744 -2.272 -1.247 1.00 90.44 161 VAL A N 1
ATOM 1274 C CA . VAL A 1 161 ? 8.951 -2.359 -0.405 1.00 90.44 161 VAL A CA 1
ATOM 1275 C C . VAL A 1 161 ? 9.153 -1.073 0.400 1.00 90.44 161 VAL A C 1
ATOM 1277 O O . VAL A 1 161 ? 9.406 -1.113 1.604 1.00 90.44 161 VAL A O 1
ATOM 1280 N N . THR A 1 162 ? 9.009 0.089 -0.234 1.00 90.44 162 THR A N 1
ATOM 1281 C CA . THR A 1 162 ? 9.218 1.380 0.437 1.00 90.44 162 THR A CA 1
ATOM 1282 C C . THR A 1 162 ? 8.127 1.695 1.455 1.00 90.44 162 THR A C 1
ATOM 1284 O O . THR A 1 162 ? 8.410 2.334 2.471 1.00 90.44 162 THR A O 1
ATOM 1287 N N . GLU A 1 163 ? 6.902 1.227 1.224 1.00 85.12 163 GLU A N 1
ATOM 1288 C CA . GLU A 1 163 ? 5.787 1.339 2.158 1.00 85.12 163 GLU A CA 1
ATOM 1289 C C . GLU A 1 163 ? 6.022 0.470 3.392 1.00 85.12 163 GLU A C 1
ATOM 1291 O O . GLU A 1 163 ? 5.850 0.961 4.506 1.00 85.12 163 GLU A O 1
ATOM 1296 N N . ILE A 1 164 ? 6.510 -0.763 3.220 1.00 85.69 164 ILE A N 1
ATOM 1297 C CA . ILE A 1 164 ? 6.929 -1.621 4.335 1.00 85.69 164 ILE A CA 1
ATOM 1298 C C . ILE A 1 164 ? 8.021 -0.935 5.167 1.00 85.69 164 ILE A C 1
ATOM 1300 O O . ILE A 1 164 ? 7.881 -0.799 6.380 1.00 85.69 164 ILE A O 1
ATOM 1304 N N . ILE A 1 165 ? 9.085 -0.452 4.519 1.00 89.38 165 ILE A N 1
ATOM 1305 C CA . ILE A 1 165 ? 10.218 0.201 5.200 1.00 89.38 165 ILE A CA 1
ATOM 1306 C C . ILE A 1 165 ? 9.794 1.508 5.900 1.00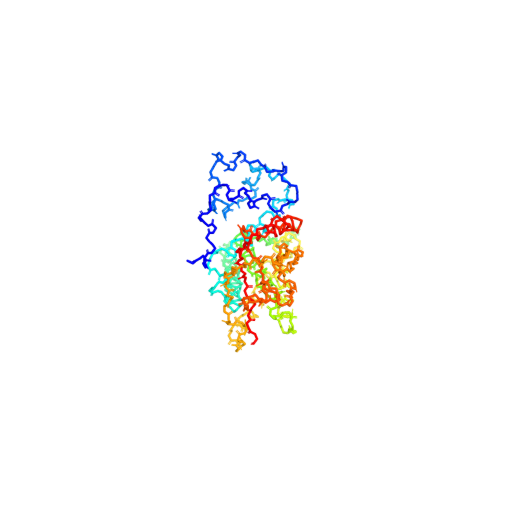 89.38 165 ILE A C 1
ATOM 1308 O O . ILE A 1 165 ? 10.445 1.979 6.832 1.00 89.38 165 ILE A O 1
ATOM 1312 N N . SER A 1 166 ? 8.680 2.108 5.478 1.00 85.50 166 SER A N 1
ATOM 1313 C CA . SER A 1 166 ? 8.114 3.299 6.123 1.00 85.50 166 SER A CA 1
ATOM 1314 C C . SER A 1 166 ? 7.369 2.998 7.428 1.00 85.50 166 SER A C 1
ATOM 1316 O O . SER A 1 166 ? 6.903 3.931 8.084 1.00 85.50 166 SER A O 1
ATOM 1318 N N . ARG A 1 167 ? 7.255 1.725 7.822 1.00 80.94 167 ARG A N 1
ATOM 1319 C CA . ARG A 1 167 ? 6.600 1.279 9.058 1.00 80.94 167 ARG A CA 1
ATOM 1320 C C . ARG A 1 167 ? 7.620 1.126 10.187 1.00 80.94 167 ARG A C 1
ATOM 1322 O O . ARG A 1 167 ? 8.826 1.008 9.968 1.00 80.94 167 ARG A O 1
ATOM 1329 N N . LYS A 1 168 ? 7.137 1.110 11.429 1.00 80.81 168 LYS A N 1
ATOM 1330 C CA . LYS A 1 168 ? 7.974 0.727 12.573 1.00 80.81 168 LYS A CA 1
ATOM 1331 C C . LYS A 1 168 ? 8.206 -0.798 12.549 1.00 80.81 168 LYS A C 1
ATOM 1333 O O . LYS A 1 168 ? 7.336 -1.517 12.077 1.00 80.81 168 LYS A O 1
ATOM 1338 N N . PRO A 1 169 ? 9.346 -1.301 13.049 1.00 84.00 169 PRO A N 1
ATOM 1339 C CA . PRO A 1 169 ? 10.475 -0.555 13.602 1.00 84.00 169 PRO A CA 1
ATOM 1340 C C . PRO A 1 169 ? 11.472 -0.041 12.545 1.00 84.00 169 PRO A C 1
ATOM 1342 O O . PRO A 1 169 ? 12.340 0.751 12.900 1.00 84.00 169 PRO A O 1
ATOM 1345 N N . PHE A 1 170 ? 11.327 -0.395 11.260 1.00 87.75 170 PHE A N 1
ATOM 1346 C CA . PHE A 1 170 ? 12.283 -0.074 10.184 1.00 87.75 170 PHE A CA 1
ATOM 1347 C C . PHE A 1 170 ? 12.702 1.399 10.131 1.00 87.75 170 PHE A C 1
ATOM 1349 O O . PHE A 1 170 ? 13.883 1.706 9.994 1.00 87.75 170 PHE A O 1
ATOM 1356 N N . THR A 1 171 ? 11.761 2.326 10.330 1.00 86.38 171 THR A N 1
ATOM 1357 C CA . THR A 1 171 ? 12.034 3.776 10.320 1.00 86.38 171 THR A CA 1
ATOM 1358 C C . THR A 1 171 ? 13.044 4.254 11.371 1.00 86.38 171 THR A C 1
ATOM 1360 O O . THR A 1 171 ? 13.515 5.390 11.274 1.00 86.38 171 THR A O 1
ATOM 1363 N N . LYS A 1 172 ? 13.323 3.440 12.400 1.00 87.50 172 LYS A N 1
ATOM 1364 C CA . LYS A 1 172 ? 14.269 3.763 13.476 1.00 87.50 172 LYS A CA 1
ATOM 1365 C C . LYS A 1 172 ? 15.730 3.603 13.053 1.00 87.50 172 LYS A C 1
ATOM 1367 O O . LYS A 1 172 ? 16.576 4.232 13.677 1.00 87.50 172 LYS A O 1
ATOM 1372 N N . TYR A 1 173 ? 16.020 2.791 12.036 1.00 90.56 173 TYR A N 1
ATOM 1373 C CA . TYR A 1 173 ? 17.394 2.484 11.641 1.00 90.56 173 TYR A CA 1
ATOM 1374 C C . TYR A 1 173 ? 17.759 3.161 10.318 1.00 90.56 173 TYR A C 1
ATOM 1376 O O . TYR A 1 173 ? 16.995 3.142 9.345 1.00 90.56 173 TYR A O 1
ATOM 1384 N N . ASP A 1 174 ? 18.957 3.736 10.271 1.00 91.00 174 ASP A N 1
ATOM 1385 C CA . ASP A 1 174 ? 19.435 4.491 9.111 1.00 91.00 174 ASP A CA 1
ATOM 1386 C C . ASP A 1 174 ? 19.731 3.605 7.895 1.00 91.00 174 ASP A C 1
ATOM 1388 O O . ASP A 1 174 ? 19.569 4.057 6.758 1.00 91.00 174 ASP A O 1
ATOM 1392 N N . ASP A 1 175 ? 20.065 2.330 8.104 1.00 91.00 175 ASP A N 1
ATOM 1393 C CA . ASP A 1 175 ? 20.294 1.365 7.022 1.00 91.00 175 ASP A CA 1
ATOM 1394 C C . ASP A 1 175 ? 19.033 1.170 6.172 1.00 91.00 175 ASP A C 1
ATOM 1396 O O . ASP A 1 175 ? 19.079 1.251 4.942 1.00 91.00 175 ASP A O 1
ATOM 1400 N N . TYR A 1 176 ? 17.871 1.015 6.815 1.00 92.69 176 TYR A N 1
ATOM 1401 C CA . TYR A 1 176 ? 16.585 0.913 6.124 1.00 92.69 176 TYR A CA 1
ATOM 1402 C C . TYR A 1 176 ? 16.188 2.222 5.447 1.00 92.69 176 TYR A C 1
ATOM 1404 O O . TYR A 1 176 ? 15.651 2.213 4.337 1.00 92.69 176 TYR A O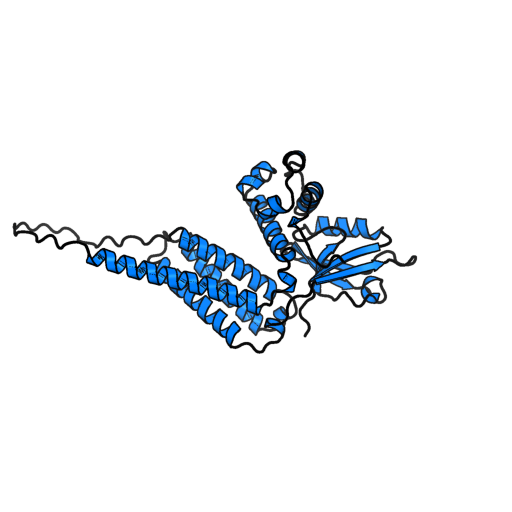 1
ATOM 1412 N N . ARG A 1 177 ? 16.479 3.367 6.070 1.00 92.25 177 ARG A N 1
ATOM 1413 C CA . ARG A 1 177 ? 16.244 4.678 5.449 1.00 92.25 177 ARG A CA 1
ATOM 1414 C C . ARG A 1 177 ? 17.079 4.845 4.178 1.00 92.25 177 ARG A C 1
ATOM 1416 O O . ARG A 1 177 ? 16.554 5.296 3.159 1.00 92.25 177 ARG A O 1
ATOM 1423 N N . SER A 1 178 ? 18.344 4.442 4.229 1.00 93.88 178 SER A N 1
ATOM 1424 C CA . SER A 1 178 ? 19.270 4.464 3.095 1.00 93.88 178 SER A CA 1
ATOM 1425 C C . SER A 1 178 ? 18.816 3.505 1.994 1.00 93.88 178 SER A C 1
ATOM 1427 O O . SER A 1 178 ? 18.753 3.894 0.828 1.00 93.88 178 SER A O 1
ATOM 1429 N N . MET A 1 179 ? 18.387 2.297 2.371 1.00 94.00 179 MET A N 1
ATOM 1430 C CA . MET A 1 179 ? 17.802 1.308 1.464 1.00 94.00 179 MET A CA 1
ATOM 1431 C C . MET A 1 179 ? 16.568 1.848 0.741 1.00 94.00 179 MET A C 1
ATOM 1433 O O . MET A 1 179 ? 16.498 1.793 -0.487 1.00 94.00 179 MET A O 1
ATOM 1437 N N . LYS A 1 180 ? 15.619 2.425 1.484 1.00 94.44 180 LYS A N 1
ATOM 1438 C CA . LYS A 1 180 ? 14.425 3.065 0.922 1.00 94.44 180 LYS A CA 1
ATOM 1439 C C . LYS A 1 180 ? 14.800 4.170 -0.064 1.00 94.44 180 LYS A C 1
ATOM 1441 O O . LYS A 1 180 ? 14.226 4.223 -1.148 1.00 94.44 180 LYS A O 1
ATOM 1446 N N . SER A 1 181 ? 15.745 5.036 0.304 1.00 95.06 181 SER A N 1
ATOM 1447 C CA . SER A 1 181 ? 16.191 6.150 -0.540 1.00 95.06 181 SER A CA 1
ATOM 1448 C C . SER A 1 181 ? 16.761 5.660 -1.873 1.00 95.06 181 SER A C 1
ATOM 1450 O O . SER A 1 181 ? 16.358 6.141 -2.930 1.00 95.06 181 SER A O 1
ATOM 1452 N N . LEU A 1 182 ? 17.632 4.646 -1.839 1.00 95.75 182 LEU A N 1
ATOM 1453 C CA . LEU A 1 182 ? 18.261 4.109 -3.044 1.00 95.75 182 LEU A CA 1
ATOM 1454 C C . LEU A 1 182 ? 17.263 3.375 -3.950 1.00 95.75 182 LEU A C 1
ATOM 1456 O O . LEU A 1 182 ? 17.263 3.595 -5.161 1.00 95.75 182 LEU A O 1
ATOM 1460 N N . ILE A 1 183 ? 16.382 2.548 -3.374 1.00 96.06 183 ILE A N 1
ATOM 1461 C CA . ILE A 1 183 ? 15.322 1.861 -4.130 1.00 96.06 183 ILE A CA 1
ATOM 1462 C C . ILE A 1 183 ? 14.399 2.883 -4.807 1.00 96.06 183 ILE A C 1
ATOM 1464 O O . ILE A 1 183 ? 14.086 2.737 -5.990 1.00 96.06 183 ILE A O 1
ATOM 1468 N N . LEU A 1 184 ? 13.998 3.938 -4.088 1.00 94.81 184 LEU A N 1
ATOM 1469 C CA . LEU A 1 184 ? 13.181 5.011 -4.653 1.00 94.81 184 LEU A CA 1
ATOM 1470 C C . LEU A 1 184 ? 13.908 5.728 -5.788 1.00 94.81 184 LEU A C 1
ATOM 1472 O O . LEU A 1 184 ? 13.336 5.844 -6.870 1.00 94.81 184 LEU A O 1
ATOM 1476 N N . ALA A 1 185 ? 15.158 6.147 -5.577 1.00 96.00 185 ALA A N 1
ATOM 1477 C CA . ALA A 1 185 ? 15.949 6.854 -6.581 1.00 96.00 185 ALA A CA 1
ATOM 1478 C C . ALA A 1 185 ? 16.063 6.057 -7.893 1.00 96.00 185 ALA A C 1
ATOM 1480 O O . ALA A 1 185 ? 15.756 6.588 -8.959 1.00 96.00 185 ALA A O 1
ATOM 1481 N N . LEU A 1 186 ? 16.402 4.766 -7.809 1.00 95.31 186 LEU A N 1
ATOM 1482 C CA . LEU A 1 186 ? 16.511 3.889 -8.980 1.00 95.31 186 LEU A CA 1
ATOM 1483 C C . LEU A 1 186 ? 15.154 3.652 -9.661 1.00 95.31 186 LEU A C 1
ATOM 1485 O O . LEU A 1 186 ? 15.072 3.640 -10.887 1.00 95.31 186 LEU A O 1
ATOM 1489 N N . SER A 1 187 ? 14.071 3.499 -8.891 1.00 95.12 187 SER A N 1
ATOM 1490 C CA . SER A 1 187 ? 12.725 3.341 -9.465 1.00 95.12 187 SER A CA 1
ATOM 1491 C C . SER A 1 187 ? 12.227 4.606 -10.176 1.00 95.12 187 SER A C 1
ATOM 1493 O O . SER A 1 187 ? 11.565 4.512 -11.214 1.00 95.12 187 SER A O 1
ATOM 1495 N N . ILE A 1 188 ? 12.586 5.788 -9.662 1.00 93.88 188 ILE A N 1
ATOM 1496 C CA . ILE A 1 188 ? 12.281 7.076 -10.290 1.00 93.88 188 ILE A CA 1
ATOM 1497 C C . ILE A 1 188 ? 13.065 7.212 -11.592 1.00 93.88 188 ILE A C 1
ATOM 1499 O O . ILE A 1 188 ? 12.457 7.535 -12.606 1.00 93.88 188 ILE A O 1
ATOM 1503 N N . GLU A 1 189 ? 14.365 6.905 -11.590 1.00 94.19 189 GLU A N 1
ATOM 1504 C CA . GLU A 1 189 ? 15.205 6.958 -12.794 1.00 94.19 189 GLU A CA 1
ATOM 1505 C C . GLU A 1 189 ? 14.672 6.035 -13.904 1.00 94.19 189 GLU A C 1
ATOM 1507 O O . GLU A 1 189 ? 14.520 6.466 -15.052 1.00 94.19 189 GLU A O 1
ATOM 1512 N N . LEU A 1 190 ? 14.301 4.795 -13.554 1.00 93.69 190 LEU A N 1
ATOM 1513 C CA . LEU A 1 190 ? 13.663 3.845 -14.472 1.00 93.69 190 LEU A CA 1
ATOM 1514 C C . LEU A 1 190 ? 12.375 4.422 -15.072 1.00 93.69 190 LEU A C 1
ATOM 1516 O O . LEU A 1 190 ? 12.202 4.419 -16.290 1.00 93.69 190 LEU A O 1
ATOM 1520 N N . THR A 1 191 ? 11.491 4.954 -14.226 1.00 93.12 191 THR A N 1
ATOM 1521 C CA . THR A 1 191 ? 10.196 5.504 -14.655 1.00 93.12 191 THR A CA 1
ATOM 1522 C C . THR A 1 191 ? 10.368 6.740 -15.528 1.00 93.12 191 THR A C 1
ATOM 1524 O O . THR A 1 191 ? 9.754 6.833 -16.589 1.00 93.12 191 THR A O 1
ATOM 1527 N N . SER A 1 192 ? 11.219 7.684 -15.117 1.00 91.75 192 SER A N 1
ATOM 1528 C CA . SER A 1 192 ? 11.433 8.931 -15.851 1.00 91.75 192 SER A CA 1
ATOM 1529 C C . SER A 1 192 ? 12.050 8.679 -17.219 1.00 91.75 192 SER A C 1
ATOM 1531 O O . SER A 1 192 ? 11.668 9.334 -18.185 1.00 91.75 192 SER A O 1
ATOM 1533 N N . THR A 1 193 ? 12.965 7.711 -17.311 1.00 90.00 193 THR A N 1
ATOM 1534 C CA . THR A 1 193 ? 13.607 7.336 -18.575 1.00 90.00 193 THR A CA 1
ATOM 1535 C C . THR A 1 193 ? 12.625 6.624 -19.498 1.00 90.00 193 THR A C 1
ATOM 1537 O O . THR A 1 193 ? 12.551 6.947 -20.679 1.00 90.00 193 THR A O 1
ATOM 1540 N N . ALA A 1 194 ? 11.823 5.706 -18.953 1.00 89.00 194 ALA A N 1
ATOM 1541 C CA . ALA A 1 194 ? 10.792 4.991 -19.698 1.00 89.00 194 ALA A CA 1
ATOM 1542 C C . ALA A 1 194 ? 9.700 5.926 -20.248 1.00 89.00 194 ALA A C 1
ATOM 1544 O O . ALA A 1 194 ? 9.257 5.754 -21.378 1.00 89.00 194 ALA A O 1
ATOM 1545 N N . GLN A 1 195 ? 9.281 6.931 -19.471 1.00 85.25 195 GLN A N 1
ATOM 1546 C CA . GLN A 1 195 ? 8.229 7.877 -19.864 1.00 85.25 195 GLN A CA 1
ATOM 1547 C C . GLN A 1 195 ? 8.713 8.998 -20.792 1.00 85.25 195 GLN A C 1
ATOM 1549 O O . GLN A 1 195 ? 7.920 9.541 -21.559 1.00 85.25 195 GLN A O 1
ATOM 1554 N N . ARG A 1 196 ? 9.988 9.393 -20.701 1.00 82.38 196 ARG A N 1
ATOM 1555 C CA . ARG A 1 196 ? 10.582 10.480 -21.500 1.00 82.38 196 ARG A CA 1
ATOM 1556 C C . ARG A 1 196 ? 11.531 9.949 -22.569 1.00 82.38 196 ARG A C 1
ATOM 1558 O O . ARG A 1 196 ? 12.476 10.643 -22.936 1.00 82.38 196 ARG A O 1
ATOM 1565 N N . ASP A 1 197 ? 11.277 8.748 -23.082 1.00 75.12 197 ASP A N 1
ATOM 1566 C CA . ASP A 1 197 ? 12.137 8.065 -24.054 1.00 75.12 197 ASP A CA 1
ATOM 1567 C C . ASP A 1 197 ? 12.448 8.925 -25.293 1.00 75.12 197 ASP A C 1
ATOM 1569 O O . ASP A 1 197 ? 13.558 8.914 -25.818 1.00 75.12 197 ASP A O 1
ATOM 1573 N N . GLN A 1 198 ? 11.507 9.775 -25.704 1.00 72.12 198 GLN A N 1
ATOM 1574 C CA . GLN A 1 198 ? 11.677 10.715 -26.811 1.00 72.12 198 GLN A CA 1
ATOM 1575 C C . GLN A 1 198 ? 12.718 11.822 -26.556 1.00 72.12 198 GLN A C 1
ATOM 1577 O O . GLN A 1 198 ? 13.128 12.480 -27.510 1.00 72.12 198 GLN A O 1
ATOM 1582 N N . PHE A 1 199 ? 13.152 12.056 -25.321 1.00 75.88 199 PHE A N 1
ATOM 1583 C CA . PHE A 1 199 ? 14.107 13.113 -24.955 1.00 75.88 199 PHE A CA 1
ATOM 1584 C C . PHE A 1 199 ? 15.451 12.559 -24.472 1.00 75.88 199 PHE A C 1
ATOM 1586 O O . PHE A 1 199 ? 16.322 13.324 -24.068 1.00 75.88 199 PHE A O 1
ATOM 1593 N N . VAL A 1 200 ? 15.618 11.238 -24.521 1.00 76.50 200 VAL A N 1
ATOM 1594 C CA . VAL A 1 200 ? 16.812 10.531 -24.066 1.00 76.50 200 VAL A CA 1
ATOM 1595 C C . VAL A 1 200 ? 17.501 9.910 -25.281 1.00 76.50 200 VAL A C 1
ATOM 1597 O O . VAL A 1 200 ? 16.840 9.337 -26.143 1.00 76.50 200 VAL A O 1
ATOM 1600 N N . GLU A 1 201 ? 18.828 10.033 -25.378 1.00 73.88 201 GLU A N 1
ATOM 1601 C CA . GLU A 1 201 ? 19.580 9.522 -26.537 1.00 73.88 201 GLU A CA 1
ATOM 1602 C C . GLU A 1 201 ? 19.577 7.987 -26.614 1.00 73.88 201 GLU A C 1
ATOM 1604 O O . GLU A 1 201 ? 19.395 7.421 -27.690 1.00 73.88 201 GLU A O 1
ATOM 1609 N N . GLN A 1 202 ? 19.743 7.316 -25.469 1.00 82.50 202 GLN A N 1
ATOM 1610 C CA . GLN A 1 202 ? 19.781 5.853 -25.346 1.00 82.50 202 GLN A CA 1
ATOM 1611 C C . GLN A 1 202 ? 18.940 5.383 -24.144 1.00 82.50 202 GLN A C 1
ATOM 1613 O O . GLN A 1 202 ? 19.488 4.969 -23.117 1.00 82.50 202 GLN A O 1
ATOM 1618 N N . PRO A 1 203 ? 17.599 5.479 -24.218 1.00 85.75 203 PRO A N 1
ATOM 1619 C CA . PRO A 1 203 ? 16.730 5.202 -23.078 1.00 85.75 203 PRO A CA 1
ATOM 1620 C C . PRO A 1 203 ? 16.850 3.757 -22.594 1.00 85.75 203 PRO A C 1
ATOM 1622 O O . PRO A 1 203 ? 16.934 3.533 -21.389 1.00 85.75 203 PRO A O 1
ATOM 1625 N N . ASN A 1 204 ? 16.943 2.772 -23.494 1.00 87.81 204 ASN A N 1
ATOM 1626 C CA . ASN A 1 204 ? 17.070 1.374 -23.076 1.00 87.81 204 ASN A CA 1
ATOM 1627 C C . ASN A 1 204 ? 18.420 1.084 -22.408 1.00 87.81 204 ASN A C 1
ATOM 1629 O O . ASN A 1 204 ? 18.480 0.230 -21.532 1.00 87.81 204 ASN A O 1
ATOM 1633 N N . ASP A 1 205 ? 19.489 1.798 -22.766 1.00 89.44 205 ASP A N 1
ATOM 1634 C CA . ASP A 1 205 ? 20.806 1.607 -22.150 1.00 89.44 205 ASP A CA 1
ATOM 1635 C C . ASP A 1 205 ? 20.823 2.135 -20.710 1.00 89.44 205 ASP A C 1
ATOM 1637 O O . ASP A 1 205 ? 21.417 1.521 -19.822 1.00 89.44 205 ASP A O 1
ATOM 1641 N N . ILE A 1 206 ? 20.142 3.257 -20.460 1.00 91.06 206 ILE A N 1
ATOM 1642 C CA . ILE A 1 206 ? 19.949 3.793 -19.108 1.00 91.06 206 ILE A CA 1
ATOM 1643 C C . ILE A 1 206 ? 19.036 2.863 -18.302 1.00 91.06 206 ILE A C 1
ATOM 1645 O O . ILE A 1 206 ? 19.405 2.466 -17.200 1.00 91.06 206 ILE A O 1
ATOM 1649 N N . ILE A 1 207 ? 17.898 2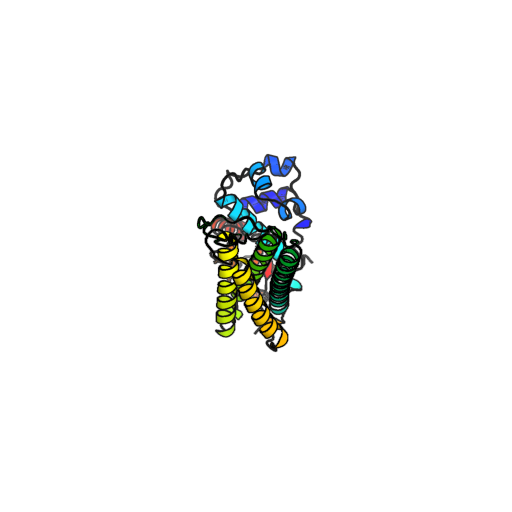.431 -18.864 1.00 93.44 207 ILE A N 1
ATOM 1650 C CA . ILE A 1 207 ? 16.976 1.497 -18.193 1.00 93.44 207 ILE A CA 1
ATOM 1651 C C . ILE A 1 207 ? 17.688 0.177 -17.854 1.00 93.44 207 ILE A C 1
ATOM 1653 O O . ILE A 1 207 ? 17.516 -0.356 -16.755 1.00 93.44 207 ILE A O 1
ATOM 1657 N N . GLU A 1 208 ? 18.529 -0.347 -18.747 1.00 94.75 208 GLU A N 1
ATOM 1658 C CA . GLU A 1 208 ? 19.341 -1.538 -18.481 1.00 94.75 208 GLU A CA 1
ATOM 1659 C C . GLU A 1 208 ? 20.307 -1.305 -17.310 1.00 94.75 208 GLU A C 1
ATOM 1661 O O . GLU A 1 208 ? 20.374 -2.127 -16.396 1.00 94.75 208 GLU A O 1
ATOM 1666 N N . LYS A 1 209 ? 21.032 -0.178 -17.292 1.00 95.06 209 LYS A N 1
ATOM 1667 C CA . LYS A 1 209 ? 21.973 0.155 -16.209 1.00 95.06 209 LYS A CA 1
ATOM 1668 C C . LYS A 1 209 ? 21.264 0.319 -14.865 1.00 95.06 209 LYS A C 1
ATOM 1670 O O . LYS A 1 209 ? 21.704 -0.278 -13.882 1.00 95.06 209 LYS A O 1
ATOM 1675 N N . SER A 1 210 ? 20.161 1.064 -14.815 1.00 95.88 210 SER A N 1
ATOM 1676 C CA . SER A 1 210 ? 19.397 1.286 -13.582 1.00 95.88 210 SER A CA 1
ATOM 1677 C C . SER A 1 210 ? 18.737 -0.003 -13.085 1.00 95.88 210 SER A C 1
ATOM 1679 O O . SER A 1 210 ? 18.776 -0.290 -11.888 1.00 95.88 210 SER A O 1
ATOM 1681 N N . SER A 1 211 ? 18.198 -0.838 -13.984 1.00 96.56 211 SER A N 1
ATOM 1682 C CA . SER A 1 211 ? 17.618 -2.140 -13.612 1.00 96.56 211 SER A CA 1
ATOM 1683 C C . SER A 1 211 ? 18.686 -3.124 -13.130 1.00 96.56 211 SER A C 1
ATOM 1685 O O . SER A 1 211 ? 18.463 -3.827 -12.144 1.00 96.56 211 SER A O 1
ATOM 1687 N N . LYS A 1 212 ? 19.883 -3.116 -13.731 1.00 97.62 212 LYS A N 1
ATOM 1688 C CA . LYS A 1 212 ? 21.045 -3.860 -13.228 1.00 97.62 212 LYS A CA 1
ATOM 1689 C C . LYS A 1 212 ? 21.438 -3.404 -11.825 1.00 97.62 212 LYS A C 1
ATOM 1691 O O . LYS A 1 212 ? 21.591 -4.245 -10.946 1.00 97.62 212 LYS A O 1
ATOM 1696 N N . ALA A 1 213 ? 21.599 -2.097 -11.618 1.00 97.81 213 ALA A N 1
ATOM 1697 C CA . ALA A 1 213 ? 22.001 -1.535 -10.331 1.00 97.81 213 ALA A CA 1
ATOM 1698 C C . ALA A 1 213 ? 20.988 -1.873 -9.227 1.00 97.81 213 ALA A C 1
ATOM 1700 O O . ALA A 1 213 ? 21.383 -2.282 -8.135 1.00 97.81 213 ALA A O 1
ATOM 1701 N N . LEU A 1 214 ? 19.690 -1.777 -9.533 1.00 97.62 214 LEU A N 1
ATOM 1702 C CA . LEU A 1 214 ? 18.617 -2.157 -8.617 1.00 97.62 214 LEU A CA 1
ATOM 1703 C C . LEU A 1 214 ? 18.655 -3.652 -8.288 1.00 97.62 214 LEU A C 1
ATOM 1705 O O . LEU A 1 214 ? 18.597 -4.015 -7.115 1.00 97.62 214 LEU A O 1
ATOM 1709 N N . ALA A 1 215 ? 18.804 -4.513 -9.298 1.00 97.56 215 ALA A N 1
ATOM 1710 C CA . ALA A 1 215 ? 18.910 -5.956 -9.100 1.00 97.56 215 ALA A CA 1
ATOM 1711 C C . ALA A 1 215 ? 20.123 -6.323 -8.234 1.00 97.56 215 ALA A C 1
ATOM 1713 O O . ALA A 1 215 ? 19.968 -7.006 -7.225 1.00 97.56 215 ALA A O 1
ATOM 1714 N N . ASP A 1 216 ? 21.312 -5.820 -8.582 1.00 97.62 216 ASP A N 1
ATOM 1715 C CA . ASP A 1 216 ? 22.556 -6.086 -7.853 1.00 97.62 216 ASP A CA 1
ATOM 1716 C C . ASP A 1 216 ? 22.453 -5.609 -6.390 1.00 97.62 216 ASP A C 1
ATOM 1718 O O . ASP A 1 216 ? 22.917 -6.295 -5.477 1.00 97.62 216 ASP A O 1
ATOM 1722 N N . TYR A 1 217 ? 21.825 -4.455 -6.140 1.00 96.69 217 TYR A N 1
ATOM 1723 C CA . TYR A 1 217 ? 21.614 -3.939 -4.788 1.00 96.69 217 TYR A CA 1
ATOM 1724 C C . TYR A 1 217 ? 20.638 -4.803 -3.975 1.00 96.69 217 TYR A C 1
ATOM 1726 O O . TYR A 1 217 ? 20.961 -5.218 -2.860 1.00 96.69 217 TYR A O 1
ATOM 1734 N N . CYS A 1 218 ? 19.468 -5.119 -4.534 1.00 96.38 218 CYS A N 1
ATOM 1735 C CA . CYS A 1 218 ? 18.463 -5.941 -3.863 1.00 96.38 218 CYS A CA 1
ATOM 1736 C C . CYS A 1 218 ? 18.966 -7.371 -3.600 1.00 96.38 218 CYS A C 1
ATOM 1738 O O . CYS A 1 218 ? 18.737 -7.909 -2.518 1.00 96.38 218 CYS A O 1
ATOM 1740 N N . GLU A 1 219 ? 19.706 -7.975 -4.532 1.00 95.88 219 GLU A N 1
ATOM 1741 C CA . GLU A 1 219 ? 20.321 -9.295 -4.345 1.00 95.88 219 GLU A CA 1
ATOM 1742 C C . GLU A 1 219 ? 21.348 -9.293 -3.208 1.00 95.88 219 GLU A C 1
ATOM 1744 O O . GLU A 1 219 ? 21.340 -10.202 -2.379 1.00 95.88 219 GLU A O 1
ATOM 1749 N N . ARG A 1 220 ? 22.192 -8.256 -3.106 1.00 95.06 220 ARG A N 1
ATOM 1750 C CA . ARG A 1 220 ? 23.144 -8.121 -1.987 1.00 95.06 220 ARG A CA 1
ATOM 1751 C C . ARG A 1 220 ? 22.438 -8.093 -0.637 1.00 95.06 220 ARG A C 1
ATOM 1753 O O . ARG A 1 220 ? 22.919 -8.722 0.300 1.00 95.06 220 ARG A O 1
ATOM 1760 N N . ILE A 1 221 ? 21.300 -7.405 -0.542 1.00 92.38 221 ILE A N 1
ATOM 1761 C CA . ILE A 1 221 ? 20.487 -7.388 0.680 1.00 92.38 221 ILE A CA 1
ATOM 1762 C C . ILE A 1 221 ? 19.945 -8.789 0.973 1.00 92.38 221 ILE A C 1
ATOM 1764 O O . ILE A 1 221 ? 20.100 -9.289 2.084 1.00 92.38 221 ILE A O 1
ATOM 1768 N N . VAL A 1 222 ? 19.334 -9.440 -0.019 1.00 92.19 222 VAL A N 1
ATOM 1769 C CA . VAL A 1 222 ? 18.679 -10.742 0.171 1.00 92.19 222 VAL A CA 1
ATOM 1770 C C . VAL A 1 222 ? 19.676 -11.834 0.554 1.00 92.19 222 VAL A C 1
ATOM 1772 O O . VAL A 1 222 ? 19.394 -12.589 1.482 1.00 92.19 222 VAL A O 1
ATOM 1775 N N . TYR A 1 223 ? 20.827 -11.912 -0.119 1.00 89.25 223 TYR A N 1
ATOM 1776 C CA . TYR A 1 223 ? 21.846 -12.934 0.144 1.00 89.25 223 TYR A CA 1
ATOM 1777 C C . TYR A 1 223 ? 22.748 -12.601 1.338 1.00 89.25 223 TYR A C 1
ATOM 1779 O O . TYR A 1 223 ? 23.326 -13.505 1.938 1.00 89.25 223 TYR A O 1
ATOM 1787 N N . GLY A 1 224 ? 22.891 -11.317 1.677 1.00 86.56 224 GLY A N 1
ATOM 1788 C CA . GLY A 1 224 ? 23.750 -10.856 2.767 1.00 86.56 224 GLY A CA 1
ATOM 1789 C C . GLY A 1 224 ? 23.055 -10.724 4.123 1.00 86.56 224 GLY A C 1
ATOM 1790 O O . GLY A 1 224 ? 23.743 -10.564 5.131 1.00 86.56 224 GLY A O 1
ATOM 1791 N N . THR A 1 225 ? 21.720 -10.762 4.179 1.00 81.88 225 THR A N 1
ATOM 1792 C CA . THR A 1 225 ? 20.994 -10.454 5.417 1.00 81.88 225 THR A CA 1
ATOM 1793 C C . THR A 1 225 ? 21.016 -11.596 6.437 1.00 81.88 225 THR A C 1
ATOM 1795 O O . THR A 1 225 ? 20.753 -12.756 6.126 1.00 81.88 225 THR A O 1
ATOM 1798 N N . LYS A 1 226 ? 21.284 -11.231 7.693 1.00 83.56 226 LYS A N 1
ATOM 1799 C CA . LYS A 1 226 ? 21.010 -12.033 8.899 1.00 83.56 226 LYS A CA 1
ATOM 1800 C C . LYS A 1 226 ? 20.014 -11.332 9.826 1.00 83.56 226 LYS A C 1
ATOM 1802 O O . LYS A 1 226 ? 19.809 -11.771 10.954 1.00 83.56 226 LYS A O 1
ATOM 1807 N N . ASP A 1 227 ? 19.457 -10.214 9.373 1.00 87.81 227 ASP A N 1
ATOM 1808 C CA . ASP A 1 227 ? 18.574 -9.382 10.174 1.00 87.81 227 ASP A CA 1
ATOM 1809 C C . ASP A 1 227 ? 17.188 -10.031 10.257 1.00 87.81 227 ASP A C 1
ATOM 1811 O O . ASP A 1 227 ? 16.533 -10.295 9.242 1.00 87.81 227 ASP A O 1
ATOM 1815 N N . ILE A 1 228 ? 16.761 -10.279 11.494 1.00 86.44 228 ILE A N 1
ATOM 1816 C CA . ILE A 1 228 ? 15.492 -10.916 11.844 1.00 86.44 228 ILE A CA 1
ATOM 1817 C C . ILE A 1 228 ? 14.314 -10.091 11.308 1.00 86.44 228 ILE A C 1
ATOM 1819 O O . ILE A 1 228 ? 13.334 -10.665 10.833 1.00 86.44 228 ILE A O 1
ATOM 1823 N N . LEU A 1 229 ? 14.431 -8.761 11.281 1.00 87.38 229 LEU A N 1
ATOM 1824 C CA . LEU A 1 229 ? 13.381 -7.865 10.797 1.00 87.38 229 LEU A CA 1
ATOM 1825 C C . LEU A 1 229 ? 13.125 -8.011 9.287 1.00 87.38 229 LEU A C 1
ATOM 1827 O O . LEU A 1 229 ? 12.004 -7.775 8.838 1.00 87.38 229 LEU A O 1
ATOM 1831 N N . LEU A 1 230 ? 14.122 -8.433 8.491 1.00 87.81 230 LEU A N 1
ATOM 1832 C CA . LEU A 1 230 ? 13.919 -8.708 7.061 1.00 87.81 230 LEU A CA 1
ATOM 1833 C C . LEU A 1 230 ? 13.183 -10.027 6.816 1.00 87.81 230 LEU A C 1
ATOM 1835 O O . LEU A 1 230 ? 12.480 -10.146 5.811 1.00 87.81 230 LEU A O 1
ATOM 1839 N N . ILE A 1 231 ? 13.383 -11.015 7.688 1.00 87.06 231 ILE A N 1
ATOM 1840 C CA . ILE A 1 231 ? 12.897 -12.391 7.509 1.00 87.06 231 ILE A CA 1
ATOM 1841 C C . ILE A 1 231 ? 11.621 -12.688 8.300 1.00 87.06 231 ILE A C 1
ATOM 1843 O O . ILE A 1 231 ? 10.972 -13.699 8.043 1.00 87.06 231 ILE A O 1
ATOM 1847 N N . GLN A 1 232 ? 11.242 -11.835 9.251 1.00 84.38 232 GLN A N 1
ATOM 1848 C CA . GLN A 1 232 ? 10.010 -12.008 10.006 1.00 84.38 232 GLN A CA 1
ATOM 1849 C C . GLN A 1 232 ? 8.793 -11.658 9.129 1.00 84.38 232 GLN A C 1
ATOM 1851 O O . GLN A 1 232 ? 8.766 -10.586 8.518 1.00 84.38 232 GLN A O 1
ATOM 1856 N N . PRO A 1 233 ? 7.767 -12.526 9.061 1.00 81.44 233 PRO A N 1
ATOM 1857 C CA . PRO A 1 233 ? 6.522 -12.197 8.381 1.00 81.44 233 PRO A CA 1
ATOM 1858 C C . PRO A 1 233 ? 5.683 -11.223 9.211 1.00 81.44 233 PRO A C 1
ATOM 1860 O O . PRO A 1 233 ? 5.694 -11.270 10.448 1.00 81.44 233 PRO A O 1
ATOM 1863 N N . PHE A 1 234 ? 4.896 -10.382 8.542 1.00 78.12 234 PHE A N 1
ATOM 1864 C CA . PHE A 1 234 ? 3.909 -9.560 9.241 1.00 78.12 234 PHE A CA 1
ATOM 1865 C C . PHE A 1 234 ? 2.813 -10.443 9.834 1.00 78.12 234 PHE A C 1
ATOM 1867 O O . PHE A 1 234 ? 2.381 -11.430 9.238 1.00 78.12 234 PHE A O 1
ATOM 1874 N N . GLN A 1 235 ? 2.331 -10.084 11.022 1.00 81.44 235 GLN A N 1
ATOM 1875 C CA . GLN A 1 235 ? 1.275 -10.842 11.686 1.00 81.44 235 GLN A CA 1
ATOM 1876 C C . GLN A 1 235 ? -0.045 -10.088 11.601 1.00 81.44 235 GLN A C 1
ATOM 1878 O O . GLN A 1 235 ? -0.132 -8.924 11.985 1.00 81.44 235 GLN A O 1
ATOM 1883 N N . LEU A 1 236 ? -1.089 -10.770 11.133 1.00 85.56 236 LEU A N 1
ATOM 1884 C CA . LEU A 1 236 ? -2.458 -10.292 11.273 1.00 85.56 236 LEU A CA 1
ATOM 1885 C C . LEU A 1 236 ? -3.010 -10.730 12.619 1.00 85.56 236 LEU A C 1
ATOM 1887 O O . LEU A 1 236 ? -2.917 -11.905 12.983 1.00 85.56 236 LEU A O 1
ATOM 1891 N N . LYS A 1 237 ? -3.623 -9.794 13.340 1.00 88.25 237 LYS A N 1
ATOM 1892 C CA . LYS A 1 237 ? -4.268 -10.084 14.614 1.00 88.25 237 LYS A CA 1
ATOM 1893 C C . LYS A 1 237 ? -5.681 -9.527 14.655 1.00 88.25 237 LYS A C 1
ATOM 1895 O O . LYS A 1 237 ? -5.897 -8.336 14.443 1.00 88.25 237 LYS A O 1
ATOM 1900 N N . THR A 1 238 ? -6.634 -10.401 14.960 1.00 91.31 238 THR A N 1
ATOM 1901 C CA . THR A 1 238 ? -8.027 -10.029 15.213 1.00 91.31 238 THR A CA 1
ATOM 1902 C C . THR A 1 238 ? -8.192 -9.749 16.697 1.00 91.31 238 THR A C 1
ATOM 1904 O O . THR A 1 238 ? -7.949 -10.636 17.509 1.00 91.31 238 THR A O 1
ATOM 1907 N N . VAL A 1 239 ? -8.620 -8.540 17.047 1.00 93.06 239 VAL A N 1
ATOM 1908 C CA . VAL A 1 239 ? -8.789 -8.100 18.435 1.00 93.06 239 VAL A CA 1
ATOM 1909 C C . VAL A 1 239 ? -10.251 -7.761 18.683 1.00 93.06 239 VAL A C 1
ATOM 1911 O O . VAL A 1 239 ? -10.872 -7.031 17.913 1.00 93.06 239 VAL A O 1
ATOM 1914 N N . ARG A 1 240 ? -10.809 -8.283 19.775 1.00 93.88 240 ARG A N 1
ATOM 1915 C CA . ARG A 1 240 ? -12.192 -8.029 20.193 1.00 93.88 240 ARG A CA 1
ATOM 1916 C C . ARG A 1 240 ? -12.183 -7.139 21.430 1.00 93.88 240 ARG A C 1
ATOM 1918 O O . ARG A 1 240 ? -11.739 -7.568 22.492 1.00 93.88 240 ARG A O 1
ATOM 1925 N N . LEU A 1 241 ? -12.666 -5.907 21.296 1.00 93.25 241 LEU A N 1
ATOM 1926 C CA . LEU A 1 241 ? -12.739 -4.952 22.401 1.00 93.25 241 LEU A CA 1
ATOM 1927 C C . LEU A 1 241 ? -14.162 -4.908 22.945 1.00 93.25 241 LEU A C 1
ATOM 1929 O O . LEU A 1 241 ? -15.098 -4.608 22.208 1.00 93.25 241 LEU A O 1
ATOM 1933 N N . LYS A 1 242 ? -14.315 -5.173 24.244 1.00 92.25 242 LYS A N 1
ATOM 1934 C CA . LYS A 1 242 ? -15.590 -5.092 24.965 1.00 92.25 242 LYS A CA 1
ATOM 1935 C C . LYS A 1 242 ? -15.541 -3.963 25.972 1.00 92.25 242 LYS A C 1
ATOM 1937 O O . LYS A 1 242 ? -14.714 -4.010 26.877 1.00 92.25 242 LYS A O 1
ATOM 1942 N N . LYS A 1 243 ? -16.446 -3.001 25.826 1.00 89.12 243 LYS A N 1
ATOM 1943 C CA . LYS A 1 243 ? -16.559 -1.846 26.708 1.00 89.12 243 LYS A CA 1
ATOM 1944 C C . LYS A 1 243 ? -17.165 -2.262 28.045 1.00 89.12 243 LYS A C 1
ATOM 1946 O O . LYS A 1 243 ? -18.126 -3.031 28.083 1.00 89.12 243 LYS A O 1
ATOM 1951 N N . LYS A 1 244 ? -16.609 -1.753 29.143 1.00 84.38 244 LYS A N 1
ATOM 1952 C CA . LYS A 1 244 ? -17.221 -1.886 30.473 1.00 84.38 244 LYS A CA 1
ATOM 1953 C C . LYS A 1 244 ? -18.333 -0.851 30.649 1.00 84.38 244 LYS A C 1
ATOM 1955 O O . LYS A 1 244 ? -18.297 0.196 30.014 1.00 84.38 244 LYS A O 1
ATOM 1960 N N . GLU A 1 245 ? -19.281 -1.108 31.548 1.00 78.00 245 GLU A N 1
ATOM 1961 C CA . GLU A 1 245 ? -20.409 -0.194 31.820 1.00 78.00 245 GLU A CA 1
ATOM 1962 C C . GLU A 1 245 ? -19.968 1.215 32.254 1.00 78.00 245 GLU A C 1
ATOM 1964 O O . GLU A 1 245 ? -20.682 2.184 32.026 1.00 78.00 245 GLU A O 1
ATOM 1969 N N . ASN A 1 246 ? -18.774 1.337 32.839 1.00 80.44 246 ASN A N 1
ATOM 1970 C CA . ASN A 1 246 ? -18.186 2.595 33.293 1.00 80.44 246 ASN A CA 1
ATOM 1971 C C . ASN A 1 246 ? -17.242 3.264 32.275 1.00 80.44 246 ASN A C 1
ATOM 1973 O O . ASN A 1 246 ? -16.654 4.299 32.587 1.00 80.44 246 ASN A O 1
ATOM 1977 N N . GLU A 1 247 ? -17.045 2.677 31.094 1.00 81.38 247 GLU A N 1
ATOM 1978 C CA . GLU A 1 247 ? -16.177 3.221 30.048 1.00 81.38 247 GLU A CA 1
ATOM 1979 C C . GLU A 1 247 ? -17.025 3.897 28.954 1.00 81.38 247 GLU A C 1
ATOM 1981 O O . GLU A 1 247 ? -17.977 3.320 28.425 1.00 81.38 247 GLU A O 1
ATOM 1986 N N . ASN A 1 248 ? -16.673 5.134 28.588 1.00 82.69 248 ASN A N 1
ATOM 1987 C CA . ASN A 1 248 ? -17.368 5.869 27.523 1.00 82.69 248 ASN A CA 1
ATOM 1988 C C . ASN A 1 248 ? -16.884 5.450 26.127 1.00 82.69 248 ASN A C 1
ATOM 1990 O O . ASN A 1 248 ? -17.688 5.377 25.195 1.00 82.69 248 ASN A O 1
ATOM 1994 N N . ASP A 1 249 ? -15.601 5.104 26.004 1.00 86.38 249 ASP A N 1
ATOM 1995 C CA . ASP A 1 249 ? -14.943 4.660 24.778 1.00 86.38 249 ASP A CA 1
ATOM 1996 C C . ASP A 1 249 ? -14.107 3.385 25.013 1.00 86.38 249 ASP A C 1
ATOM 1998 O O . ASP A 1 249 ? -14.068 2.836 26.111 1.00 86.38 249 ASP A O 1
ATOM 2002 N N . PHE A 1 250 ? -13.450 2.885 23.963 1.00 89.31 250 PHE A N 1
ATOM 2003 C CA . PHE A 1 250 ? -12.573 1.710 24.050 1.00 89.31 250 PHE A CA 1
ATOM 2004 C C . PHE A 1 250 ? -11.136 2.046 24.496 1.00 89.31 250 PHE A C 1
ATOM 2006 O O . PHE A 1 250 ? -10.302 1.144 24.585 1.00 89.31 250 PHE A O 1
ATOM 2013 N N . GLY A 1 251 ? -10.832 3.322 24.749 1.00 89.88 251 GLY A N 1
ATOM 2014 C CA . GLY A 1 251 ? -9.504 3.842 25.066 1.00 89.88 251 GLY A CA 1
ATOM 2015 C C . GLY A 1 251 ? -8.500 3.721 23.927 1.00 89.88 251 GLY A C 1
ATOM 2016 O O . GLY A 1 251 ? -7.318 3.499 24.184 1.00 89.88 251 GLY A O 1
ATOM 2017 N N . LEU A 1 252 ? -8.963 3.825 22.680 1.00 92.19 252 LEU A N 1
ATOM 2018 C CA . LEU A 1 252 ? -8.146 3.702 21.475 1.00 92.19 252 LEU A CA 1
ATOM 2019 C C . LEU A 1 252 ? -8.185 5.004 20.672 1.00 92.19 252 LEU A C 1
ATOM 2021 O O . LEU A 1 252 ? -9.258 5.471 20.298 1.00 92.19 252 LEU A O 1
ATOM 2025 N N . THR A 1 253 ? -7.016 5.555 20.352 1.00 93.00 253 THR A N 1
ATOM 2026 C CA . THR A 1 253 ? -6.883 6.668 19.405 1.00 93.00 253 THR A CA 1
ATOM 2027 C C . THR A 1 253 ? -6.229 6.162 18.130 1.00 93.00 253 THR A C 1
ATOM 2029 O O . THR A 1 253 ? -5.103 5.661 18.164 1.00 93.00 253 THR A O 1
ATOM 2032 N N . ILE A 1 254 ? -6.928 6.312 17.006 1.00 94.69 254 ILE A N 1
ATOM 2033 C CA . ILE A 1 254 ? -6.424 5.961 15.678 1.00 94.69 254 ILE A CA 1
ATOM 2034 C C . ILE A 1 254 ? -6.013 7.241 14.956 1.00 94.69 254 ILE A C 1
ATOM 2036 O O . ILE A 1 254 ? -6.745 8.228 14.965 1.00 94.69 254 ILE A O 1
ATOM 2040 N N . ARG A 1 255 ? -4.845 7.213 14.316 1.00 94.31 255 ARG A N 1
ATOM 2041 C CA . ARG A 1 255 ? -4.349 8.297 13.470 1.00 94.31 255 ARG A CA 1
ATOM 2042 C C . ARG A 1 255 ? -4.302 7.850 12.023 1.00 94.31 255 ARG A C 1
ATOM 2044 O O . ARG A 1 255 ? -3.674 6.845 11.707 1.00 94.31 255 ARG A O 1
ATOM 2051 N N . SER A 1 256 ? -4.891 8.651 11.149 1.00 92.75 256 SER A N 1
ATOM 2052 C CA . SER A 1 256 ? -4.771 8.494 9.700 1.00 92.75 256 SER A CA 1
ATOM 2053 C C . SER A 1 256 ? -3.525 9.221 9.196 1.00 92.75 256 SER A C 1
ATOM 2055 O O . SER A 1 256 ? -3.332 10.404 9.487 1.00 92.75 256 SER A O 1
ATOM 2057 N N . LEU A 1 257 ? -2.668 8.508 8.472 1.00 88.25 257 LEU A N 1
ATOM 2058 C CA . LEU A 1 257 ? -1.490 9.037 7.790 1.00 88.25 257 LEU A CA 1
ATOM 2059 C C . LEU A 1 257 ? -1.875 9.595 6.409 1.00 88.25 257 LEU A C 1
ATOM 2061 O O . LEU A 1 257 ? -2.991 9.398 5.933 1.00 88.25 257 LEU A O 1
ATOM 2065 N N . SER A 1 258 ? -0.945 10.295 5.754 1.00 78.69 258 SER A N 1
ATOM 2066 C CA . SER A 1 258 ? -1.185 10.957 4.460 1.00 78.69 258 SER A CA 1
ATOM 2067 C C . SER A 1 258 ? -1.525 10.001 3.313 1.00 78.69 258 SER A C 1
ATOM 2069 O O . SER A 1 258 ? -2.106 10.425 2.325 1.00 78.69 258 SER A O 1
ATOM 2071 N N . ASN A 1 259 ? -1.187 8.721 3.441 1.00 78.25 259 ASN A N 1
ATOM 2072 C CA . ASN A 1 259 ? -1.456 7.673 2.461 1.00 78.25 259 ASN A CA 1
ATOM 2073 C C . ASN A 1 259 ? -2.731 6.863 2.785 1.00 78.25 259 ASN A C 1
ATOM 2075 O O . ASN A 1 259 ? -2.828 5.715 2.360 1.00 78.25 259 ASN A O 1
ATOM 2079 N N . SER A 1 260 ? -3.678 7.394 3.566 1.00 86.50 260 SER A N 1
ATOM 2080 C CA . SER A 1 260 ? -4.889 6.663 4.000 1.00 86.50 260 SER A CA 1
ATOM 2081 C C . SER A 1 260 ? -4.601 5.342 4.735 1.00 86.50 260 SER A C 1
ATOM 2083 O O . SER A 1 260 ? -5.394 4.400 4.705 1.00 86.50 260 SER A O 1
ATOM 2085 N N . THR A 1 261 ? -3.442 5.260 5.393 1.00 88.88 261 THR A N 1
ATOM 2086 C CA . THR A 1 261 ? -3.119 4.209 6.361 1.00 88.88 261 THR A CA 1
ATOM 2087 C C . THR A 1 261 ? -3.545 4.668 7.749 1.00 88.88 261 THR A C 1
ATOM 2089 O O . THR A 1 261 ? -3.235 5.788 8.160 1.00 88.88 261 THR A O 1
ATOM 2092 N N . HIS A 1 262 ? -4.212 3.799 8.501 1.00 93.50 262 HIS A N 1
ATOM 2093 C CA . HIS A 1 262 ? -4.693 4.100 9.847 1.00 93.50 262 HIS A CA 1
ATOM 2094 C C . HIS A 1 262 ? -3.868 3.326 10.868 1.00 93.50 262 HIS A C 1
ATOM 2096 O O . HIS A 1 262 ? -3.741 2.112 10.757 1.00 93.50 262 HIS A O 1
ATOM 2102 N N . ILE A 1 263 ? -3.298 4.006 11.859 1.00 92.81 263 ILE A N 1
ATOM 2103 C CA . ILE A 1 263 ? -2.446 3.380 12.878 1.00 92.81 263 ILE A CA 1
ATOM 2104 C C . ILE A 1 263 ? -2.985 3.620 14.282 1.00 92.81 263 ILE A C 1
ATOM 2106 O O . ILE A 1 263 ? -3.562 4.672 14.567 1.00 92.81 263 ILE A O 1
ATOM 2110 N N . VAL A 1 264 ? -2.735 2.680 15.189 1.00 94.12 264 VAL A N 1
ATOM 2111 C CA . VAL A 1 264 ? -2.935 2.888 16.625 1.00 94.12 264 VAL A CA 1
ATOM 2112 C C . VAL A 1 264 ? -1.930 3.934 17.104 1.00 94.12 264 VAL A C 1
ATOM 2114 O O . VAL A 1 264 ? -0.735 3.664 17.209 1.00 94.12 264 VAL A O 1
ATOM 2117 N N . GLU A 1 265 ? -2.394 5.147 17.387 1.00 93.12 265 GLU A N 1
ATOM 2118 C CA . GLU A 1 265 ? -1.538 6.235 17.865 1.00 93.12 265 GLU A CA 1
ATOM 2119 C C . GLU A 1 265 ? -1.295 6.123 19.369 1.00 93.12 265 GLU A C 1
ATOM 2121 O O . GLU A 1 265 ? -0.156 6.233 19.826 1.00 93.12 265 GLU A O 1
ATOM 2126 N N . LYS A 1 266 ? -2.369 5.947 20.139 1.00 92.69 266 LYS A N 1
ATOM 2127 C CA . LYS A 1 266 ? -2.344 5.940 21.602 1.00 92.69 266 LYS A CA 1
ATOM 2128 C C . LYS A 1 266 ? -3.389 4.970 22.126 1.00 92.69 266 LYS A C 1
ATOM 2130 O O . LYS A 1 266 ? -4.433 4.763 21.507 1.00 92.69 266 LYS A O 1
ATOM 2135 N N . MET A 1 267 ? -3.096 4.416 23.294 1.00 93.19 267 MET A N 1
ATOM 2136 C CA . MET A 1 267 ? -4.037 3.626 24.075 1.00 93.19 267 MET A CA 1
ATOM 2137 C C . MET A 1 267 ? -4.101 4.193 25.488 1.00 93.19 267 MET A C 1
ATOM 2139 O O . MET A 1 267 ? -3.066 4.463 26.101 1.00 93.19 267 MET A O 1
ATOM 2143 N N . THR A 1 268 ? -5.312 4.386 26.000 1.00 91.69 268 THR A N 1
ATOM 2144 C CA . THR A 1 268 ? -5.535 4.887 27.357 1.00 91.69 268 THR A CA 1
ATOM 2145 C C . THR A 1 268 ? -5.161 3.790 28.362 1.00 91.69 268 THR A C 1
ATOM 2147 O O . THR A 1 268 ? -5.625 2.649 28.214 1.00 91.69 268 THR A O 1
ATOM 2150 N N . PRO A 1 269 ? -4.341 4.077 29.390 1.00 87.44 269 PRO A N 1
ATOM 2151 C CA . PRO A 1 269 ? -4.021 3.103 30.429 1.00 87.44 269 PRO A CA 1
ATOM 2152 C C . PRO A 1 269 ? -5.285 2.538 31.080 1.00 87.44 269 PRO A C 1
ATOM 2154 O O . PRO A 1 269 ? -6.257 3.260 31.283 1.00 87.44 269 PRO A O 1
ATOM 2157 N N . LEU A 1 270 ? -5.277 1.240 31.399 1.00 85.19 270 LEU A N 1
ATOM 2158 C CA . LEU A 1 270 ? -6.397 0.534 32.043 1.00 85.19 270 LEU A CA 1
ATOM 2159 C C . LEU A 1 270 ? -7.726 0.534 31.260 1.00 85.19 270 LEU A C 1
ATOM 2161 O O . LEU A 1 270 ? -8.741 0.103 31.806 1.00 85.19 270 LEU A O 1
ATOM 2165 N N . SER A 1 271 ? -7.740 0.952 29.994 1.00 89.56 271 SER A N 1
ATOM 2166 C CA . SER A 1 271 ? -8.914 0.852 29.118 1.00 89.56 271 SER A CA 1
ATOM 2167 C C . SER A 1 271 ? -9.137 -0.563 28.579 1.00 89.56 271 SER A C 1
ATOM 2169 O O . SER A 1 271 ? -8.277 -1.441 28.712 1.00 89.56 271 SER A O 1
ATOM 2171 N N . SER A 1 272 ? -10.284 -0.783 27.935 1.00 87.69 272 SER A N 1
ATOM 2172 C CA . SER A 1 272 ? -10.572 -2.013 27.190 1.00 87.69 272 SER A CA 1
ATOM 2173 C C . SER A 1 272 ? -9.494 -2.368 26.159 1.00 87.69 272 SER A C 1
ATOM 2175 O O . SER A 1 272 ? -9.099 -3.530 26.102 1.00 87.69 272 SER A O 1
ATOM 2177 N N . ALA A 1 273 ? -8.964 -1.396 25.403 1.00 88.25 273 ALA A N 1
ATOM 2178 C CA . ALA A 1 273 ? -7.886 -1.630 24.436 1.00 88.25 273 ALA A CA 1
ATOM 2179 C C . ALA A 1 273 ? -6.621 -2.195 25.100 1.00 88.25 273 ALA A C 1
ATOM 2181 O O . ALA A 1 273 ? -6.115 -3.238 24.680 1.00 88.25 273 ALA A O 1
ATOM 2182 N N . THR A 1 274 ? -6.158 -1.559 26.180 1.00 87.69 274 THR A N 1
ATOM 2183 C CA . THR A 1 274 ? -4.919 -1.947 26.875 1.00 87.69 274 THR A CA 1
ATOM 2184 C C . THR A 1 274 ? -5.050 -3.296 27.584 1.00 87.69 274 THR A C 1
ATOM 2186 O O . THR A 1 274 ? -4.115 -4.088 27.568 1.00 87.69 274 THR A O 1
ATOM 2189 N N . LYS A 1 275 ? -6.220 -3.611 28.158 1.00 87.12 275 LYS A N 1
ATOM 2190 C CA . LYS A 1 275 ? -6.456 -4.876 28.887 1.00 87.12 275 LYS A CA 1
ATOM 2191 C C . LYS A 1 275 ? -6.302 -6.128 28.025 1.00 87.12 275 LYS A C 1
ATOM 2193 O O . LYS A 1 275 ? -6.045 -7.195 28.571 1.00 87.12 275 LYS A O 1
ATOM 2198 N N . THR A 1 276 ? -6.479 -6.017 26.708 1.00 86.69 276 THR A N 1
ATOM 2199 C CA . THR A 1 276 ? -6.312 -7.167 25.810 1.00 86.69 276 THR A CA 1
ATOM 2200 C C . THR A 1 276 ? -4.856 -7.625 25.713 1.00 86.69 276 THR A C 1
ATOM 2202 O O . THR A 1 276 ? -4.612 -8.804 25.485 1.00 86.69 276 THR A O 1
ATOM 2205 N N . ASN A 1 277 ? -3.883 -6.717 25.882 1.00 86.50 277 ASN A N 1
ATOM 2206 C CA . ASN A 1 277 ? -2.470 -6.934 25.536 1.00 86.50 277 ASN A CA 1
ATOM 2207 C C . ASN A 1 277 ? -2.254 -7.411 24.083 1.00 86.50 277 ASN A C 1
ATOM 2209 O O . ASN A 1 277 ? -1.219 -7.987 23.750 1.00 86.50 277 ASN A O 1
ATOM 2213 N N . GLU A 1 278 ? -3.230 -7.193 23.197 1.00 89.38 278 GLU A N 1
ATOM 2214 C CA . GLU A 1 278 ? -3.168 -7.649 21.806 1.00 89.38 278 GLU A CA 1
ATOM 2215 C C . GLU A 1 278 ? -2.811 -6.533 20.826 1.00 89.38 278 GLU A C 1
ATOM 2217 O O . GLU A 1 278 ? -2.254 -6.802 19.758 1.00 89.38 278 GLU A O 1
ATOM 2222 N N . LEU A 1 279 ? -3.090 -5.290 21.213 1.00 91.50 279 LEU A N 1
ATOM 2223 C CA . LEU A 1 279 ? -2.798 -4.083 20.452 1.00 91.50 279 LEU A CA 1
ATOM 2224 C C . LEU A 1 279 ? -1.503 -3.436 20.936 1.00 91.50 279 LEU A C 1
ATOM 2226 O O . LEU A 1 279 ? -1.125 -3.522 22.104 1.00 91.50 279 LEU A O 1
ATOM 2230 N N . SER A 1 280 ? -0.820 -2.771 20.019 1.00 91.00 280 SER A N 1
ATOM 2231 C CA . SER A 1 280 ? 0.413 -2.041 20.276 1.00 91.00 280 SER A CA 1
ATOM 2232 C C . SER A 1 280 ? 0.385 -0.718 19.521 1.00 91.00 280 SER A C 1
ATOM 2234 O O . SER A 1 280 ? -0.199 -0.603 18.444 1.00 91.00 280 SER A O 1
ATOM 2236 N N . VAL A 1 281 ? 1.012 0.312 20.092 1.00 90.25 281 VAL A N 1
ATOM 2237 C CA . VAL A 1 281 ? 1.138 1.603 19.408 1.00 90.25 281 VAL A CA 1
ATOM 2238 C C . VAL A 1 281 ? 1.956 1.419 18.131 1.00 90.25 281 VAL A C 1
ATOM 2240 O O . VAL A 1 281 ? 3.071 0.902 18.162 1.00 90.25 281 VAL A O 1
ATOM 2243 N N . GLY A 1 282 ? 1.408 1.891 17.016 1.00 88.19 282 GLY A N 1
ATOM 2244 C CA . GLY A 1 282 ? 1.967 1.748 15.679 1.00 88.19 282 GLY A CA 1
ATOM 2245 C C . GLY A 1 282 ? 1.395 0.586 14.874 1.00 88.19 282 GLY A C 1
ATOM 2246 O O . GLY A 1 282 ? 1.748 0.493 13.703 1.00 88.19 282 GLY A O 1
ATOM 2247 N N . ASP A 1 283 ? 0.552 -0.279 15.448 1.00 90.56 283 ASP A N 1
ATOM 2248 C CA . ASP A 1 283 ? -0.155 -1.302 14.668 1.00 90.56 283 ASP A CA 1
ATOM 2249 C C . ASP A 1 283 ? -1.043 -0.634 13.610 1.00 90.56 283 ASP A C 1
ATOM 2251 O O . ASP A 1 283 ? -1.741 0.341 13.906 1.00 90.56 283 ASP A O 1
ATOM 2255 N N . GLU A 1 284 ? -1.035 -1.160 12.388 1.00 90.75 284 GLU A N 1
ATOM 2256 C CA . GLU A 1 284 ? -1.896 -0.673 11.310 1.00 90.75 284 GLU A CA 1
ATOM 2257 C C . GLU A 1 284 ? -3.280 -1.315 11.422 1.00 90.75 284 GLU A C 1
ATOM 2259 O O . GLU A 1 284 ? -3.405 -2.535 11.470 1.00 90.75 284 GLU A O 1
ATOM 2264 N N . VAL A 1 285 ? -4.329 -0.499 11.443 1.00 92.81 285 VAL A N 1
ATOM 2265 C CA . VAL A 1 285 ? -5.724 -0.928 11.523 1.00 92.81 285 VAL A CA 1
ATOM 2266 C C . VAL A 1 285 ? -6.308 -0.986 10.118 1.00 92.81 285 VAL A C 1
ATOM 2268 O O . VAL A 1 285 ? -6.465 0.037 9.456 1.00 92.81 285 VAL A O 1
ATOM 2271 N N . ILE A 1 286 ? -6.672 -2.188 9.680 1.00 91.25 286 ILE A N 1
ATOM 2272 C CA . ILE A 1 286 ? -7.243 -2.429 8.344 1.00 91.25 286 ILE A CA 1
ATOM 2273 C C . ILE A 1 286 ? -8.729 -2.789 8.392 1.00 91.25 286 ILE A C 1
ATOM 2275 O O . ILE A 1 286 ? -9.449 -2.617 7.407 1.00 91.25 286 ILE A O 1
ATOM 2279 N N . TYR A 1 287 ? -9.214 -3.225 9.556 1.00 91.88 287 TYR A N 1
ATOM 2280 C CA . TYR A 1 287 ? -10.625 -3.483 9.815 1.00 91.88 287 TYR A CA 1
ATOM 2281 C C . TYR A 1 287 ? -11.029 -2.941 11.188 1.00 91.88 287 TYR A C 1
ATOM 2283 O O . TYR A 1 287 ? -10.329 -3.171 12.174 1.00 91.88 287 TYR A O 1
ATOM 2291 N N . PHE A 1 288 ? -12.181 -2.277 11.252 1.00 93.38 288 PHE A N 1
ATOM 2292 C CA . PHE A 1 288 ? -12.843 -1.812 12.471 1.00 93.38 288 PHE A CA 1
ATOM 2293 C C . PHE A 1 288 ? -14.364 -1.975 12.312 1.00 93.38 288 PHE A C 1
ATOM 2295 O O . PHE A 1 288 ? -15.042 -1.081 11.809 1.00 93.38 288 PHE A O 1
ATOM 2302 N N . ASN A 1 289 ? -14.905 -3.160 12.619 1.00 92.06 289 ASN A N 1
ATOM 2303 C CA . ASN A 1 289 ? -16.260 -3.628 12.241 1.00 92.06 289 ASN A CA 1
ATOM 2304 C C . ASN A 1 289 ? -16.608 -3.555 10.733 1.00 92.06 289 ASN A C 1
ATOM 2306 O O . ASN A 1 289 ? -17.648 -4.061 10.318 1.00 92.06 289 ASN A O 1
ATOM 2310 N N . ARG A 1 290 ? -15.752 -2.927 9.927 1.00 91.06 290 ARG A N 1
ATOM 2311 C CA . ARG A 1 290 ? -15.779 -2.738 8.478 1.00 91.06 290 ARG A CA 1
ATOM 2312 C C . ARG A 1 290 ? -14.336 -2.585 8.005 1.00 91.06 290 ARG A C 1
ATOM 2314 O O . ARG A 1 290 ? -13.483 -2.157 8.782 1.00 91.06 290 ARG A O 1
ATOM 2321 N N . PHE A 1 291 ? -14.058 -2.901 6.748 1.00 91.00 291 PHE A N 1
ATOM 2322 C CA . PHE A 1 291 ? -12.744 -2.638 6.164 1.00 91.00 291 PHE A CA 1
ATOM 2323 C C . PHE A 1 291 ? -12.547 -1.143 5.954 1.00 91.00 291 PHE A C 1
ATOM 2325 O O . PHE A 1 291 ? -13.412 -0.491 5.377 1.00 91.00 291 PHE A O 1
ATOM 2332 N N . ILE A 1 292 ? -11.417 -0.625 6.430 1.00 93.31 292 ILE A N 1
ATOM 2333 C CA . ILE A 1 292 ? -11.086 0.806 6.373 1.00 93.31 292 ILE A CA 1
ATOM 2334 C C . ILE A 1 292 ? -9.814 1.085 5.571 1.00 93.31 292 ILE A C 1
ATOM 2336 O O . ILE A 1 292 ? -9.386 2.228 5.484 1.00 93.31 292 ILE A O 1
ATOM 2340 N N . THR A 1 293 ? -9.178 0.064 4.988 1.00 91.06 293 THR A N 1
ATOM 2341 C CA . THR A 1 293 ? -8.001 0.258 4.131 1.00 91.06 293 THR A CA 1
ATOM 2342 C C . THR A 1 293 ? -8.321 1.253 3.014 1.00 91.06 293 THR A C 1
ATOM 2344 O O . THR A 1 293 ? -9.258 1.029 2.248 1.00 91.06 293 THR A O 1
ATOM 2347 N N . GLY A 1 294 ? -7.551 2.343 2.933 1.00 91.00 294 GLY A N 1
ATOM 2348 C CA . GLY A 1 294 ? -7.722 3.388 1.921 1.00 91.00 294 GLY A CA 1
ATOM 2349 C C . GLY A 1 294 ? -8.779 4.448 2.248 1.00 91.00 294 GLY A C 1
ATOM 2350 O O . GLY A 1 294 ? -8.910 5.406 1.488 1.00 91.00 294 GLY A O 1
ATOM 2351 N N . TRP A 1 295 ? -9.511 4.321 3.360 1.00 95.06 295 TRP A N 1
ATOM 2352 C CA . TRP A 1 295 ? -10.547 5.284 3.733 1.00 95.06 295 TRP A CA 1
ATOM 2353 C C . TRP A 1 295 ? -9.975 6.660 4.079 1.00 95.06 295 TRP A C 1
ATOM 2355 O O . TRP A 1 295 ? -8.842 6.811 4.545 1.00 95.06 295 TRP A O 1
ATOM 2365 N N . SER A 1 296 ? -10.792 7.693 3.879 1.00 94.12 296 SER A N 1
ATOM 2366 C CA . SER A 1 296 ? -10.439 9.044 4.298 1.00 94.12 296 SER A CA 1
ATOM 2367 C C . SER A 1 296 ? -10.405 9.153 5.826 1.00 94.12 296 SER A C 1
ATOM 2369 O O . SER A 1 296 ? -11.103 8.438 6.555 1.00 94.12 296 SER A O 1
ATOM 2371 N N . LYS A 1 297 ? -9.620 10.106 6.341 1.00 94.12 297 LYS A N 1
ATOM 2372 C CA . LYS A 1 297 ? -9.556 10.376 7.783 1.00 94.12 297 LYS A CA 1
ATOM 2373 C C . LYS A 1 297 ? -10.939 10.679 8.368 1.00 94.12 297 LYS A C 1
ATOM 2375 O O . LYS A 1 297 ? -11.298 10.099 9.386 1.00 94.12 297 LYS A O 1
ATOM 2380 N N . ASN A 1 298 ? -11.701 11.559 7.724 1.00 94.00 298 ASN A N 1
ATOM 2381 C CA . ASN A 1 298 ? -13.004 11.994 8.218 1.00 94.00 298 ASN A CA 1
ATOM 2382 C C . ASN A 1 298 ? -14.010 10.831 8.263 1.00 94.00 298 ASN A C 1
ATOM 2384 O O . ASN A 1 298 ? -14.734 10.684 9.247 1.00 94.00 298 ASN A O 1
ATOM 2388 N N . ASN A 1 299 ? -14.006 9.944 7.264 1.00 94.38 299 ASN A N 1
ATOM 2389 C CA . ASN A 1 299 ? -14.869 8.762 7.270 1.00 94.38 299 ASN A CA 1
ATOM 2390 C C . ASN A 1 299 ? -14.491 7.763 8.371 1.00 94.38 299 ASN A C 1
ATOM 2392 O O . ASN A 1 299 ? -15.379 7.193 9.013 1.00 94.38 299 ASN A O 1
ATOM 2396 N N . VAL A 1 300 ? -13.195 7.582 8.645 1.00 95.06 300 VAL A N 1
ATOM 2397 C CA . VAL A 1 300 ? -12.743 6.767 9.783 1.00 95.06 300 VAL A CA 1
ATOM 2398 C C . VAL A 1 300 ? -13.139 7.404 11.114 1.00 95.06 300 VAL A C 1
ATOM 2400 O O . VAL A 1 300 ? -13.693 6.710 11.964 1.00 95.06 300 VAL A O 1
ATOM 2403 N N . ASP A 1 301 ? -12.962 8.712 11.288 1.00 94.12 301 ASP A N 1
ATOM 2404 C CA . ASP A 1 301 ? -13.364 9.419 12.511 1.00 94.12 301 ASP A CA 1
ATOM 2405 C C . ASP A 1 301 ? -14.881 9.281 12.761 1.00 94.12 301 ASP A C 1
ATOM 2407 O O . ASP A 1 301 ? -15.320 8.978 13.876 1.00 94.12 301 ASP A O 1
ATOM 2411 N N . GLN A 1 302 ? -15.699 9.394 11.709 1.00 94.00 302 GLN A N 1
ATOM 2412 C CA . GLN A 1 302 ? -17.142 9.150 11.785 1.00 94.00 302 GLN A CA 1
ATOM 2413 C C . GLN A 1 302 ? -17.483 7.696 12.135 1.00 94.00 302 GLN A C 1
ATOM 2415 O O . GLN A 1 302 ? -18.418 7.450 12.906 1.00 94.00 302 GLN A O 1
ATOM 2420 N N . LEU A 1 303 ? -16.756 6.720 11.584 1.00 94.38 303 LEU A N 1
ATOM 2421 C CA . LEU A 1 303 ? -16.934 5.306 11.915 1.00 94.38 303 LEU A CA 1
ATOM 2422 C C . LEU A 1 303 ? -16.615 5.043 13.390 1.00 94.38 303 LEU A C 1
ATOM 2424 O O . LEU A 1 303 ? -17.396 4.372 14.068 1.00 94.38 303 LEU A O 1
ATOM 2428 N N . LEU A 1 304 ? -15.516 5.601 13.901 1.00 92.81 304 LEU A N 1
ATOM 2429 C CA . LEU A 1 304 ? -15.109 5.466 15.300 1.00 92.81 304 LEU A CA 1
ATOM 2430 C C . LEU A 1 304 ? -16.131 6.106 16.241 1.00 92.81 304 LEU A C 1
ATOM 2432 O O . LEU A 1 304 ? -16.542 5.475 17.215 1.00 92.81 304 LEU A O 1
ATOM 2436 N N . MET A 1 305 ? -16.631 7.298 15.903 1.00 91.81 305 MET A N 1
ATOM 2437 C CA . MET A 1 305 ? -17.725 7.954 16.627 1.00 91.81 305 MET A CA 1
ATOM 2438 C C . MET A 1 305 ? -18.983 7.080 16.677 1.00 91.81 305 MET A C 1
ATOM 2440 O O . MET A 1 305 ? -19.564 6.894 17.748 1.00 91.81 305 MET A O 1
ATOM 2444 N N . LYS A 1 306 ? -19.403 6.497 15.547 1.00 91.81 306 LYS A N 1
ATOM 2445 C CA . LYS A 1 306 ? -20.562 5.587 15.497 1.00 91.81 306 LYS A CA 1
ATOM 2446 C C . LYS A 1 306 ? -20.335 4.344 16.356 1.00 91.81 306 LYS A C 1
ATOM 2448 O O . LYS A 1 306 ? -21.214 3.961 17.124 1.00 91.81 306 LYS A O 1
ATOM 2453 N N . CYS A 1 307 ? -19.155 3.742 16.258 1.00 90.62 307 CYS A N 1
ATOM 2454 C CA . CYS A 1 307 ? -18.846 2.508 16.963 1.00 90.62 307 CYS A CA 1
ATOM 2455 C C . CYS A 1 307 ? -18.571 2.701 18.458 1.00 90.62 307 CYS A C 1
ATOM 2457 O O . CYS A 1 307 ? -18.770 1.759 19.215 1.00 90.62 307 CYS A O 1
ATOM 2459 N N . SER A 1 308 ? -18.185 3.899 18.912 1.00 87.50 308 SER A N 1
ATOM 2460 C CA . SER A 1 308 ? -18.008 4.216 20.343 1.00 87.50 308 SER A CA 1
ATOM 2461 C C . SER A 1 308 ? -19.275 3.958 21.177 1.00 87.50 308 SER A C 1
ATOM 2463 O O . SER A 1 308 ? -19.205 3.650 22.369 1.00 87.50 308 SER A O 1
ATOM 2465 N N . LYS A 1 309 ? -20.446 4.019 20.529 1.00 88.44 309 LYS A N 1
ATOM 2466 C CA . LYS A 1 309 ? -21.761 3.748 21.124 1.00 88.44 309 LYS A CA 1
ATOM 2467 C C . LYS A 1 309 ? -22.050 2.256 21.300 1.00 88.44 309 LYS A C 1
ATOM 2469 O O . LYS A 1 309 ? -22.966 1.905 22.036 1.00 88.44 309 LYS A O 1
ATOM 2474 N N . LEU A 1 310 ? -21.301 1.385 20.629 1.00 91.00 310 LEU A N 1
ATOM 2475 C CA . LEU A 1 310 ? -21.468 -0.060 20.733 1.00 91.00 310 LEU A CA 1
ATOM 2476 C C . LEU A 1 310 ? -20.846 -0.575 22.036 1.00 91.00 310 LEU A C 1
ATOM 2478 O O . LEU A 1 310 ? -19.879 -0.016 22.553 1.00 91.00 310 LEU A O 1
ATOM 2482 N N . ALA A 1 311 ? -21.388 -1.678 22.549 1.00 91.12 311 ALA A N 1
ATOM 2483 C CA . ALA A 1 311 ? -20.790 -2.395 23.675 1.00 91.12 311 ALA A CA 1
ATOM 2484 C C . ALA A 1 311 ? -19.496 -3.122 23.270 1.00 91.12 311 ALA A C 1
ATOM 2486 O O . ALA A 1 311 ? -18.659 -3.446 24.110 1.00 91.12 311 ALA A O 1
ATOM 2487 N N . GLU A 1 312 ? -19.333 -3.392 21.975 1.00 93.19 312 GLU A N 1
ATOM 2488 C CA . GLU A 1 312 ? -18.248 -4.201 21.452 1.00 93.19 312 GLU A CA 1
ATOM 2489 C C . GLU A 1 312 ? -17.875 -3.822 20.020 1.00 93.19 312 GLU A C 1
ATOM 2491 O O . GLU A 1 312 ? -18.735 -3.493 19.198 1.00 93.19 312 GLU A O 1
ATOM 2496 N N . VAL A 1 313 ? -16.581 -3.924 19.722 1.00 94.31 313 VAL A N 1
ATOM 2497 C CA . VAL A 1 313 ? -16.024 -3.769 18.378 1.00 94.31 313 VAL A CA 1
ATOM 2498 C C . VAL A 1 313 ? -14.983 -4.850 18.096 1.00 94.31 313 VAL A C 1
ATOM 2500 O O . VAL A 1 313 ? -14.301 -5.342 18.999 1.00 94.31 313 VAL A O 1
ATOM 2503 N N . ILE A 1 314 ? -14.855 -5.213 16.825 1.00 93.25 314 ILE A N 1
ATOM 2504 C CA . ILE A 1 314 ? -13.833 -6.128 16.321 1.00 93.25 314 ILE A CA 1
ATOM 2505 C C . ILE A 1 314 ? -12.892 -5.345 15.416 1.00 93.25 314 ILE A C 1
ATOM 2507 O O . ILE A 1 314 ? -13.330 -4.641 14.504 1.00 93.25 314 ILE A O 1
ATOM 2511 N N . LEU A 1 315 ? -11.596 -5.511 15.650 1.00 93.31 315 LEU A N 1
ATOM 2512 C CA . LEU A 1 315 ? -10.533 -4.946 14.841 1.00 93.31 315 LEU A CA 1
ATOM 2513 C C . LEU A 1 315 ? -9.720 -6.060 14.192 1.00 93.31 315 LEU A C 1
ATOM 2515 O O . LEU A 1 315 ? -9.549 -7.127 14.781 1.00 93.31 315 LEU A O 1
ATOM 2519 N N . ILE A 1 316 ? -9.171 -5.787 13.013 1.00 91.25 316 ILE A N 1
ATOM 2520 C CA . ILE A 1 316 ? -8.056 -6.561 12.461 1.00 91.25 316 ILE A CA 1
ATOM 2521 C C . ILE A 1 316 ? -6.909 -5.587 12.246 1.00 91.25 316 ILE A C 1
ATOM 2523 O O . ILE A 1 316 ? -7.086 -4.545 11.604 1.00 91.25 316 ILE A O 1
ATOM 2527 N N . VAL A 1 317 ? -5.756 -5.928 12.813 1.00 90.75 317 VAL A N 1
ATOM 2528 C CA . VAL A 1 317 ? -4.544 -5.121 12.737 1.00 90.75 317 VAL A CA 1
ATOM 2529 C C . VAL A 1 317 ? -3.388 -5.900 12.127 1.00 90.75 317 VAL A C 1
ATOM 2531 O O . VAL A 1 317 ? -3.278 -7.113 12.317 1.00 90.75 317 VAL A O 1
ATOM 2534 N N . ILE A 1 318 ? -2.511 -5.190 11.423 1.00 87.69 318 ILE A N 1
ATOM 2535 C CA . ILE A 1 318 ? -1.189 -5.678 11.035 1.00 87.69 318 ILE A CA 1
ATOM 2536 C C . ILE A 1 318 ? -0.228 -5.274 12.148 1.00 87.69 318 ILE A C 1
ATOM 2538 O O . ILE A 1 318 ? -0.032 -4.087 12.425 1.00 87.69 318 ILE A O 1
ATOM 2542 N N . LYS A 1 319 ? 0.357 -6.279 12.795 1.00 86.50 319 LYS A N 1
ATOM 2543 C CA . LYS A 1 319 ? 1.377 -6.102 13.821 1.00 86.50 319 LYS A CA 1
ATOM 2544 C C . LYS A 1 319 ? 2.683 -5.677 13.167 1.00 86.50 319 LYS A C 1
ATOM 2546 O O . LYS A 1 319 ? 3.087 -6.238 12.144 1.00 86.50 319 LYS A O 1
ATOM 2551 N N . ASN A 1 320 ? 3.359 -4.724 13.795 1.00 77.81 320 ASN A N 1
ATOM 2552 C CA . ASN A 1 320 ? 4.748 -4.455 13.449 1.00 77.81 320 ASN A CA 1
ATOM 2553 C C . ASN A 1 320 ? 5.611 -5.689 13.769 1.00 77.81 320 ASN A C 1
ATOM 2555 O O . ASN A 1 320 ? 5.295 -6.407 14.724 1.00 77.81 320 ASN A O 1
ATOM 2559 N N . PRO A 1 321 ? 6.686 -5.937 13.001 1.00 74.12 321 PRO A N 1
ATOM 2560 C CA . PRO A 1 321 ? 7.702 -6.914 13.373 1.00 74.12 321 PRO A CA 1
ATOM 2561 C C . PRO A 1 321 ? 8.191 -6.659 14.800 1.00 74.12 321 PRO A C 1
ATOM 2563 O O . PRO A 1 321 ? 8.297 -5.503 15.228 1.00 74.12 321 PRO A O 1
ATOM 2566 N N . ASN A 1 322 ? 8.451 -7.738 15.531 1.00 70.81 322 ASN A N 1
ATOM 2567 C CA . ASN A 1 322 ? 8.931 -7.634 16.902 1.00 70.81 322 ASN A CA 1
ATOM 2568 C C . ASN A 1 322 ? 10.432 -7.327 16.854 1.00 70.81 322 ASN A C 1
ATOM 2570 O O . ASN A 1 322 ? 11.151 -7.937 16.065 1.00 70.81 322 ASN A O 1
ATOM 2574 N N . GLU A 1 323 ? 10.874 -6.379 17.681 1.00 57.28 323 GLU A N 1
ATOM 2575 C CA . GLU A 1 323 ? 12.302 -6.168 17.963 1.00 57.28 323 GLU A CA 1
ATOM 2576 C C . GLU A 1 323 ? 12.883 -7.334 18.773 1.00 57.28 323 GLU A C 1
ATOM 2578 O O . GLU A 1 323 ? 12.132 -7.918 19.595 1.00 57.28 323 GLU A O 1
#

Solvent-accessible surface area (backbone atoms only — not comparable to full-atom values): 17733 Å² total; per-residue (Å²): 130,82,82,69,47,62,48,67,74,33,48,28,69,56,43,52,59,43,57,48,30,47,38,93,70,53,84,50,55,41,63,64,51,36,56,76,67,56,40,23,25,53,51,59,74,65,63,47,75,68,56,35,41,72,37,36,39,74,50,65,73,56,36,52,54,51,52,52,26,45,50,53,41,51,50,66,24,63,67,38,48,59,73,37,20,58,37,56,47,37,45,52,35,16,51,49,21,41,48,47,23,52,51,45,54,50,52,52,54,50,57,56,59,62,64,74,66,64,76,81,77,81,75,76,93,74,94,76,93,71,95,70,89,80,67,79,79,76,73,76,48,70,74,49,70,69,55,50,51,46,51,54,52,36,44,53,42,46,49,53,47,40,55,57,45,67,31,66,62,41,65,79,39,66,68,50,51,52,50,40,51,51,54,48,52,40,44,48,52,39,50,54,37,60,75,41,20,92,81,40,87,55,26,64,61,51,40,29,50,39,24,40,53,48,15,56,52,30,45,49,50,56,76,66,60,82,56,62,73,36,67,45,47,35,43,73,45,70,44,77,38,57,47,53,97,89,47,80,52,48,32,69,40,75,40,63,46,98,81,27,46,34,24,32,64,44,65,40,85,90,23,44,44,48,70,65,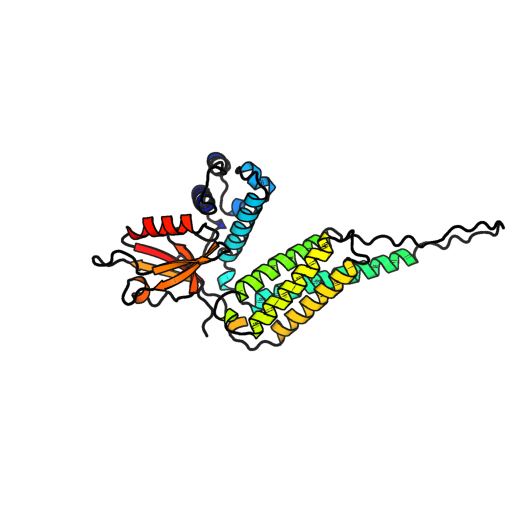71,78,71,54,75,64,22,34,46,42,26,64,83,46,71,45,59,34,22,28,58,67,47,49,54,52,49,50,60,60,49,40,76,46,61,57,49,44,34,33,29,43,42,52,62,78,132

Sequence (323 aa):
MLTNIDVVSWGPQQVKDWLRGLCDDSSWMNEDYIINNNVDGRELLMVTADDLRHIGALKVDLQEHILEAIEKLRWSSSNFISKETLQVAILRLATQARGLQKQLVANRARAVSEQDILPVKVSSPTKDATRRDSNPRIQKQRVELDTLASVSAIVRTSRQVTEIISRKPFTKYDDYRSMKSLILALSIELTSTAQRDQFVEQPNDIIEKSSKALADYCERIVYGTKDILLIQPFQLKTVRLKKKENENDFGLTIRSLSNSTHIVEKMTPLSSATKTNELSVGDEVIYFNRFITGWSKNNVDQLLMKCSKLAEVILIVIKNPNE

Radius of gyration: 25.92 Å; Cα contacts (8 Å, |Δi|>4): 451; chains: 1; bounding box: 59×33×95 Å

Secondary structure (DSSP, 8-state):
---S--GGG--HHHHHHHHHHHSS--TT--HHHHHHTT--HHHHHH--HHHHHHHT--SHHHHHHHHHHHHHHHHHHSSHHHH--HHHHHHHHHHHHHHHHHHHHHHHHHHHHHHTTS-----------------------PPPHHHHHHHHHHHHHHHHHHHHHTSTTGGG-HHHHHHHHHHHHHHHHHHHHHHTGGG-SSHHHHHHHHHHHHHHHHHHHHHH---HHHHPPPEEEEEEEE--TT-SS-SEEEEE-TTS-EEEEEE-TTSHHHHTS---TT-EEEEESSB-TT--HHHHHHHHHHHHTSSEEEEEEEEPPP-

InterPro domains:
  IPR001478 PDZ domain [PS50106] (238-319)
  IPR001660 Sterile alpha motif domain [PF07647] (7-74)
  IPR001660 Sterile alpha motif domain [PS50105] (10-76)
  IPR001660 Sterile alpha motif domain [SM00454] (7-76)
  IPR013761 Sterile alpha motif/pointed domain superfamily [G3DSA:1.10.150.50] (3-89)
  IPR013761 Sterile alpha motif/pointed domain superfamily [SSF47769] (6-80)
  IPR017874 CRIC domain [PF10534] (134-198)
  IPR017874 CRIC domain [PS51290] (85-201)
  IPR036034 PDZ superfamily [G3DSA:2.30.42.10] (235-320)
  IPR036034 PDZ superfamily [SSF50156] (231-321)
  IPR051566 Connector enhancer of kinase suppressor of Ras [PTHR12844] (6-321)

pLDDT: mean 84.63, std 15.05, range [33.34, 97.88]

Mean predicted aligned error: 9.01 Å

Foldseek 3Di:
DPQAQALVPFWLVQVLVQQPQLDPDPVQFDSCQSNVVRCGSVNLLVDDLVNVVSRRQPDPVSSVLSVLLSLLSCCRHPCNLQQDFLLVLLLVLLVLLVVLLVVLVVVVVVVVVVVVPDPPPPDDDDDDDDDDPPPPPLPLDAQDPVSVVSLVVSLSSLVVSLVLCVAPPNVVDVVSVVVNVLSVVLSVQLNVLNVVSVVDRCSSVSNSVSSVVSNVVSVCCNVVDPDPNRVDRWGKDKDKFFFDPPDLFQQWDWDQDPQQWIFGQGGDPPGSVVVRVRDDGRWTWQDKVGGRRSGDPVSVVVVRVVCSPPRMIMTITTDRDDD

Organism: NCBI:txid561515

Nearest PDB structures (foldseek):
  8bw8-assembly2_D  TM=7.653E-01  e=2.232E-19  Drosophila melanogaster
  8bw8-assembly3_F  TM=7.525E-01  e=6.898E-17  Drosophila melanogaster
  5zys-assembly1_A  TM=8.755E-01  e=6.570E-05  Mus musculus
  2q9v-assembly1_A  TM=8.580E-01  e=1.101E-04  Homo sapiens
  2r4h-assembly2_B  TM=8.322E-01  e=2.650E-04  Homo sapiens